Protein AF-A0A1F5CSB1-F1 (afdb_monomer)

pLDDT: mean 88.26, std 12.28, range [34.81, 98.62]

Sequence (227 aa):
MGEGNMCFEVALKIVNAQNLREFHLNFSYNPSIVELVEGELDKKILSSSGGGTGDEFDYLLTNPYSGTGVLGRYVFRVVGRGNTTISLFNPHLINASGNPILVTAQDCSVRILKLGDYSYFVHIVESQLNNLQVDYTALDSQYNRMSQEYEDLQLQYDNLTDYYHRLNSSYNQLESTYQGVYDSYNELQGDNATLEKELKDTRNFLLVAVAGIVVMLIVFYQTTFRK

Foldseek 3Di:
DDLFPDKDKDWAKDAFDDQWFKKKWFKDKDVQFKFWDDKDFDPVQPCWDWDDDGRITIIGGPGGDGHIDTGIMIMITTNHFAKMKIWTDPMWIAHPVRHTDDDDIDIDIDGGDDPVVVVVVVVVVVVVVVVVVVVVVVVVVVVVVVVVVVVVVVVVVVVVVVVVVVVVVVVVVVVVVVVVVVVVVVVVVVVVVVVVVVVVVVVVVVVVVVVVVVVVVVVVCCVPPVD

Nearest PDB structures (foldseek):
  2xdh-assembly1_A  TM=7.525E-01  e=1.580E-06  Archaeoglobus fulgidus
  2vo8-assembly1_A  TM=8.315E-01  e=3.405E-05  Clostridium perfringens
  2w1n-assembly1_A  TM=7.852E-01  e=2.897E-05  Clostridium perfringens
  4urr-assembly2_E  TM=4.630E-01  e=1.440E-01  Lederbergvirus Sf6
  2vbk-assembly1_A  TM=4.645E-01  e=1.440E-01  Lederbergvirus Sf6

Mean predicted aligned error: 14.42 Å

Structure (mmCIF, N/CA/C/O backbone):
data_AF-A0A1F5CSB1-F1
#
_entry.id   AF-A0A1F5CSB1-F1
#
loop_
_atom_site.group_PDB
_atom_site.id
_atom_site.type_symbol
_atom_site.label_atom_id
_atom_site.label_alt_id
_atom_site.label_comp_id
_atom_site.label_asym_id
_atom_site.label_entity_id
_atom_site.label_seq_id
_atom_site.pdbx_PDB_ins_code
_atom_site.Cartn_x
_atom_site.Cartn_y
_atom_site.Cartn_z
_atom_site.occupancy
_atom_site.B_iso_or_equiv
_atom_site.auth_seq_id
_atom_site.auth_comp_id
_atom_site.auth_asym_id
_atom_site.auth_atom_id
_atom_site.pdbx_PDB_model_num
ATOM 1 N N . MET A 1 1 ? 35.353 -7.594 -28.260 1.00 34.81 1 MET A N 1
ATOM 2 C CA . MET A 1 1 ? 34.525 -8.249 -29.295 1.00 34.81 1 MET A CA 1
ATOM 3 C C . MET A 1 1 ? 33.994 -7.148 -30.191 1.00 34.81 1 MET A C 1
ATOM 5 O O . MET A 1 1 ? 33.472 -6.178 -29.662 1.00 34.81 1 MET A O 1
ATOM 9 N N . GLY A 1 2 ? 34.331 -7.203 -31.480 1.00 40.34 2 GLY A N 1
ATOM 10 C CA . GLY A 1 2 ? 34.342 -6.046 -32.376 1.00 40.34 2 GLY A CA 1
ATOM 11 C C . GLY A 1 2 ? 32.958 -5.481 -32.684 1.00 40.34 2 GLY A C 1
ATOM 12 O O . GLY A 1 2 ? 32.017 -6.227 -32.923 1.00 40.34 2 GLY A O 1
ATOM 13 N N . GLU A 1 3 ? 32.872 -4.154 -32.734 1.00 48.78 3 GLU A N 1
ATOM 14 C CA . GLU A 1 3 ? 31.685 -3.391 -33.150 1.00 48.78 3 GLU A CA 1
ATOM 15 C C . GLU A 1 3 ? 31.319 -3.600 -34.638 1.00 48.78 3 GLU A C 1
ATOM 17 O O . GLU A 1 3 ? 30.291 -3.113 -35.088 1.00 48.78 3 GLU A O 1
ATOM 22 N N . GLY A 1 4 ? 32.112 -4.368 -35.395 1.00 51.06 4 GLY A N 1
ATOM 23 C CA . GLY A 1 4 ? 32.032 -4.486 -36.856 1.00 51.06 4 GLY A CA 1
ATOM 24 C C . GLY A 1 4 ? 30.904 -5.344 -37.444 1.00 51.06 4 GLY A C 1
ATOM 25 O O . GLY A 1 4 ? 30.937 -5.590 -38.643 1.00 51.06 4 GLY A O 1
ATOM 26 N N . ASN A 1 5 ? 29.927 -5.801 -36.651 1.00 65.88 5 ASN A N 1
ATOM 27 C CA . ASN A 1 5 ? 28.800 -6.615 -37.145 1.00 65.88 5 ASN A CA 1
ATOM 28 C C . ASN A 1 5 ? 27.417 -5.975 -36.951 1.00 65.88 5 ASN A C 1
ATOM 30 O O . ASN A 1 5 ? 26.420 -6.578 -37.348 1.00 65.88 5 ASN A O 1
ATOM 34 N N . MET A 1 6 ? 27.316 -4.793 -36.334 1.00 82.69 6 MET A N 1
ATOM 35 C CA . MET A 1 6 ? 26.017 -4.129 -36.219 1.00 82.69 6 MET A CA 1
ATOM 36 C C . MET A 1 6 ? 25.683 -3.421 -37.528 1.00 82.69 6 MET A C 1
ATOM 38 O O . MET A 1 6 ? 26.401 -2.520 -37.956 1.00 82.69 6 MET A O 1
ATOM 42 N N . CYS A 1 7 ? 24.575 -3.826 -38.137 1.00 88.25 7 CYS A N 1
ATOM 43 C CA . CYS A 1 7 ? 23.993 -3.167 -39.295 1.00 88.25 7 CYS A CA 1
ATOM 44 C C . CYS A 1 7 ? 22.607 -2.633 -38.935 1.00 88.25 7 CYS A C 1
ATOM 46 O O . CYS A 1 7 ? 21.903 -3.221 -38.111 1.00 88.25 7 CYS A O 1
ATOM 48 N N . PHE A 1 8 ? 22.203 -1.542 -39.572 1.00 89.12 8 PHE A N 1
ATOM 49 C CA . PHE A 1 8 ? 20.839 -1.032 -39.513 1.00 89.12 8 PHE A CA 1
ATOM 50 C C . PHE A 1 8 ? 20.353 -0.686 -40.920 1.00 89.12 8 PHE A C 1
ATOM 52 O O . PHE A 1 8 ? 21.145 -0.398 -41.815 1.00 89.12 8 PHE A O 1
ATOM 59 N N . GLU A 1 9 ? 19.040 -0.735 -41.117 1.00 91.31 9 GLU A N 1
ATOM 60 C CA . GLU A 1 9 ? 18.407 -0.480 -42.408 1.00 91.31 9 GLU A CA 1
ATOM 61 C C . GLU A 1 9 ? 17.798 0.925 -42.445 1.00 91.31 9 GLU A C 1
ATOM 63 O O . GLU A 1 9 ? 17.126 1.353 -41.503 1.00 91.31 9 GLU A O 1
ATOM 68 N N . VAL A 1 10 ? 17.993 1.622 -43.563 1.00 90.69 10 VAL A N 1
ATOM 69 C CA . VAL A 1 10 ? 17.348 2.894 -43.887 1.00 90.69 10 VAL A CA 1
ATOM 70 C C . VAL A 1 10 ? 16.487 2.702 -45.132 1.00 90.69 10 VAL A C 1
ATOM 72 O O . VAL A 1 10 ? 16.965 2.279 -46.182 1.00 90.69 10 VAL A O 1
ATOM 75 N N . ALA A 1 11 ? 15.199 3.025 -45.026 1.00 90.62 11 ALA A N 1
ATOM 76 C CA . ALA A 1 11 ? 14.272 2.968 -46.151 1.00 90.62 11 ALA A CA 1
ATOM 77 C C . ALA A 1 11 ? 14.164 4.339 -46.830 1.00 90.62 11 ALA A C 1
ATOM 79 O O . ALA A 1 11 ? 13.726 5.307 -46.202 1.00 90.62 11 ALA A O 1
ATOM 80 N N . LEU A 1 12 ? 14.486 4.409 -48.123 1.00 89.75 12 LEU A N 1
ATOM 81 C CA . LEU A 1 12 ? 14.265 5.603 -48.931 1.00 89.75 12 LEU A CA 1
ATOM 82 C C . LEU A 1 12 ? 12.818 5.622 -49.418 1.00 89.75 12 LEU A C 1
ATOM 84 O O . LEU A 1 12 ? 12.351 4.673 -50.046 1.00 89.75 12 LEU A O 1
ATOM 88 N N . LYS A 1 13 ? 12.096 6.706 -49.136 1.00 90.19 13 LYS A N 1
ATOM 89 C CA . LYS A 1 13 ? 10.698 6.874 -49.542 1.00 90.19 13 LYS A CA 1
ATOM 90 C C . LYS A 1 13 ? 10.574 7.980 -50.573 1.00 90.19 13 LYS A C 1
ATOM 92 O O . LYS A 1 13 ? 11.155 9.046 -50.405 1.00 90.19 13 LYS A O 1
ATOM 97 N N . ILE A 1 14 ? 9.763 7.734 -51.593 1.00 88.56 14 ILE A N 1
ATOM 98 C CA . ILE A 1 14 ? 9.352 8.736 -52.570 1.00 88.56 14 ILE A CA 1
ATOM 99 C C . ILE A 1 14 ? 7.903 9.135 -52.308 1.00 88.56 14 ILE A C 1
ATOM 101 O O . ILE A 1 14 ? 7.067 8.291 -51.983 1.00 88.56 14 ILE A O 1
ATOM 105 N N . VAL A 1 15 ? 7.604 10.426 -52.436 1.00 88.56 15 VAL A N 1
ATOM 106 C CA . VAL A 1 15 ? 6.272 10.988 -52.199 1.00 88.56 15 VAL A CA 1
ATOM 107 C C .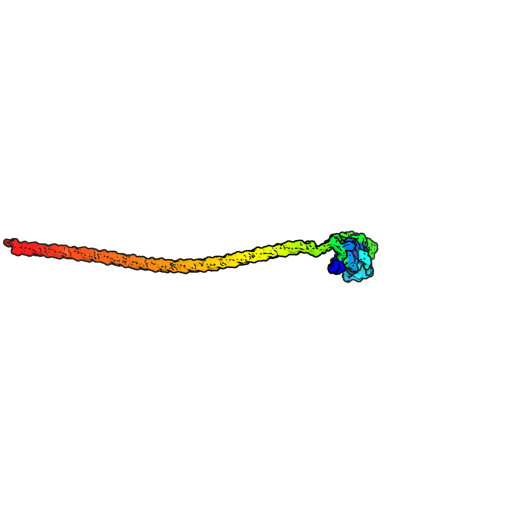 VAL A 1 15 ? 5.853 11.788 -53.425 1.00 88.56 15 VAL A C 1
ATOM 109 O O . VAL A 1 15 ? 6.620 12.621 -53.899 1.00 88.56 15 VAL A O 1
ATOM 112 N N . ASN A 1 16 ? 4.632 11.552 -53.913 1.00 89.12 16 ASN A N 1
ATOM 113 C CA . ASN A 1 16 ? 4.048 12.266 -55.055 1.00 89.12 16 ASN A CA 1
ATOM 114 C C . ASN A 1 16 ? 4.907 12.209 -56.339 1.00 89.12 16 ASN A C 1
ATOM 116 O O . ASN A 1 16 ? 5.049 13.200 -57.056 1.00 89.12 16 ASN A O 1
ATOM 120 N N . ALA A 1 17 ? 5.481 11.043 -56.641 1.00 87.81 17 ALA A N 1
ATOM 121 C CA . ALA A 1 17 ? 6.172 10.817 -57.904 1.00 87.81 17 ALA A CA 1
ATOM 122 C C . ALA A 1 17 ? 5.191 10.925 -59.079 1.00 87.81 17 ALA A C 1
ATOM 124 O O . ALA A 1 17 ? 4.072 10.412 -59.000 1.00 87.81 17 ALA A O 1
ATOM 125 N N . GLN A 1 18 ? 5.623 11.547 -60.175 1.00 88.88 18 GLN A N 1
ATOM 126 C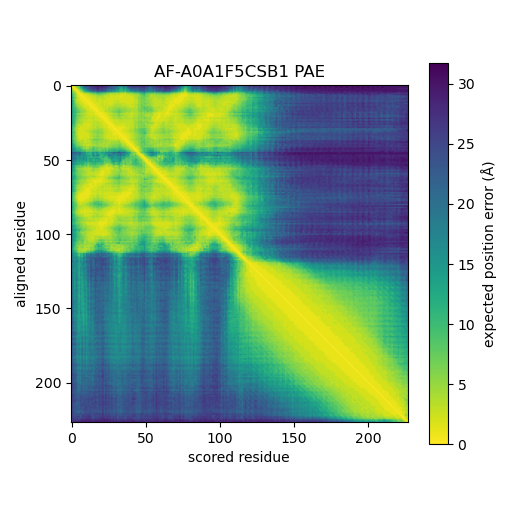 CA . GLN A 1 18 ? 4.830 11.690 -61.395 1.00 88.88 18 GLN A CA 1
ATOM 127 C C . GLN A 1 18 ? 5.606 11.116 -62.579 1.00 88.88 18 GLN A C 1
ATOM 129 O O . GLN A 1 18 ? 6.578 11.711 -63.043 1.00 88.88 18 GLN A O 1
ATOM 134 N N . ASN A 1 19 ? 5.152 9.964 -63.075 1.00 90.50 19 ASN A N 1
ATOM 135 C CA . ASN A 1 19 ? 5.679 9.295 -64.262 1.00 90.50 19 ASN A CA 1
ATOM 136 C C . ASN A 1 19 ? 7.200 9.043 -64.200 1.00 90.50 19 ASN A C 1
ATOM 138 O O . ASN A 1 19 ? 7.884 9.147 -65.220 1.00 90.50 19 ASN A O 1
ATOM 142 N N . LEU A 1 20 ? 7.730 8.752 -63.006 1.00 89.94 20 LEU A N 1
ATOM 143 C CA . LEU A 1 20 ? 9.148 8.487 -62.756 1.00 89.94 20 LEU A CA 1
ATOM 144 C C . LEU A 1 20 ? 9.599 7.285 -63.582 1.00 89.94 20 LEU A C 1
ATOM 146 O O . LEU A 1 20 ? 8.995 6.221 -63.495 1.00 89.94 20 LEU A O 1
ATOM 150 N N . ARG A 1 21 ? 10.665 7.442 -64.361 1.00 89.50 21 ARG A N 1
ATOM 151 C CA . ARG A 1 21 ? 11.198 6.396 -65.237 1.00 89.50 21 ARG A CA 1
ATOM 152 C C . ARG A 1 21 ? 12.613 5.998 -64.865 1.00 89.50 21 ARG A C 1
ATOM 154 O O . ARG A 1 21 ? 12.928 4.817 -64.929 1.00 89.50 21 ARG A O 1
ATOM 161 N N . GLU A 1 22 ? 13.430 6.962 -64.486 1.00 89.50 22 GLU A N 1
ATOM 162 C CA . GLU A 1 22 ? 14.840 6.759 -64.191 1.00 89.50 22 GLU A CA 1
ATOM 163 C C . GLU A 1 22 ? 15.231 7.602 -62.984 1.00 89.50 22 GLU A C 1
ATOM 165 O O . GLU A 1 22 ? 14.693 8.695 -62.776 1.00 89.50 22 GLU A O 1
ATOM 170 N N . PHE A 1 23 ? 16.118 7.065 -62.155 1.00 88.31 23 PHE A N 1
ATOM 171 C CA . PHE A 1 23 ? 16.681 7.801 -61.038 1.00 88.31 23 PHE A CA 1
ATOM 172 C C . PHE A 1 23 ? 18.128 7.411 -60.773 1.00 88.31 23 PHE A C 1
ATOM 174 O O . PHE A 1 23 ? 18.490 6.237 -60.831 1.00 88.31 23 PHE A O 1
ATOM 181 N N . HIS A 1 24 ? 18.894 8.436 -60.422 1.00 88.00 24 HIS A N 1
ATOM 182 C CA . HIS A 1 24 ? 20.280 8.385 -59.997 1.00 88.00 24 HIS A CA 1
ATOM 183 C C . HIS A 1 24 ? 20.334 8.926 -58.575 1.00 88.00 24 HIS A C 1
ATOM 185 O O . HIS A 1 24 ? 19.902 10.057 -58.304 1.00 88.00 24 HIS A O 1
ATOM 191 N N . LEU A 1 25 ? 20.806 8.099 -57.653 1.00 87.62 25 LEU A N 1
ATOM 192 C CA . LEU A 1 25 ? 20.872 8.422 -56.236 1.00 87.62 25 LEU A CA 1
ATOM 193 C C . LEU A 1 25 ? 22.299 8.252 -55.758 1.00 87.62 25 LEU A C 1
ATOM 195 O O . LEU A 1 25 ? 22.908 7.214 -55.992 1.00 87.62 25 LEU A O 1
ATOM 199 N N . ASN A 1 26 ? 22.786 9.252 -55.034 1.00 87.31 26 ASN A N 1
ATOM 200 C CA . ASN A 1 26 ? 24.057 9.177 -54.343 1.00 87.31 26 ASN A CA 1
ATOM 201 C C . ASN A 1 26 ? 23.840 9.495 -52.859 1.00 87.31 26 ASN A C 1
ATOM 203 O O . ASN A 1 26 ? 23.174 10.483 -52.533 1.00 87.31 26 ASN A O 1
ATOM 207 N N . PHE A 1 27 ? 24.342 8.649 -51.961 1.00 89.25 27 PHE A N 1
ATOM 208 C CA . PHE A 1 27 ? 24.235 8.858 -50.518 1.00 89.25 27 PHE A CA 1
ATOM 209 C C . PHE A 1 27 ? 25.451 9.597 -49.963 1.00 89.25 27 PHE A C 1
ATOM 211 O O . PHE A 1 27 ? 26.588 9.194 -50.160 1.00 89.25 27 PHE A O 1
ATOM 218 N N . SER A 1 28 ? 25.205 10.628 -49.158 1.00 89.31 28 SER A N 1
ATOM 219 C CA . SER A 1 28 ? 26.240 11.292 -48.368 1.00 89.31 28 SER A CA 1
ATOM 220 C C . SER A 1 28 ? 26.086 10.934 -46.895 1.00 89.31 28 SER A C 1
ATOM 222 O O . SER A 1 28 ? 24.995 11.018 -46.327 1.00 89.31 28 SER A O 1
ATOM 224 N N . TYR A 1 29 ? 27.185 10.499 -46.282 1.00 91.50 29 TYR A N 1
ATOM 225 C CA . TYR A 1 29 ? 27.281 10.138 -44.869 1.00 91.50 29 TYR A CA 1
ATOM 226 C C . TYR A 1 29 ? 28.738 10.229 -44.394 1.00 91.50 29 TYR A C 1
ATOM 228 O O . TYR A 1 29 ? 29.656 10.434 -45.186 1.00 91.50 29 TYR A O 1
ATOM 236 N N . ASN A 1 30 ? 28.976 10.090 -43.085 1.00 91.50 30 ASN A N 1
ATOM 237 C CA . ASN A 1 30 ? 30.337 10.052 -42.544 1.00 91.50 30 ASN A CA 1
ATOM 238 C C . ASN A 1 30 ? 30.881 8.604 -42.553 1.00 91.50 30 ASN A C 1
ATOM 240 O O . ASN A 1 30 ? 30.464 7.816 -41.694 1.00 91.50 30 ASN A O 1
ATOM 244 N N . PRO A 1 31 ? 31.850 8.259 -43.431 1.00 89.81 31 PRO A N 1
ATOM 245 C CA . PRO A 1 31 ? 32.391 6.901 -43.559 1.00 89.81 31 PRO A CA 1
ATOM 246 C C . PRO A 1 31 ? 33.204 6.448 -42.341 1.00 89.81 31 PRO A C 1
ATOM 248 O O . PRO A 1 31 ? 33.536 5.277 -42.215 1.00 89.81 31 PRO A O 1
ATOM 251 N N . SER A 1 32 ? 33.533 7.361 -41.421 1.00 89.88 32 SER A N 1
ATOM 252 C CA . SER A 1 32 ? 34.175 7.010 -40.148 1.00 89.88 32 SER A CA 1
ATOM 253 C C . SER A 1 32 ? 33.173 6.536 -39.092 1.00 89.88 32 SER A C 1
ATOM 255 O O . SER A 1 32 ? 33.585 6.148 -38.003 1.00 89.88 32 SER A O 1
ATOM 257 N N . ILE A 1 33 ? 31.865 6.612 -39.373 1.00 87.94 33 ILE A N 1
ATOM 258 C CA . ILE A 1 33 ? 30.780 6.251 -38.448 1.00 87.94 33 ILE A CA 1
ATOM 259 C C . ILE A 1 33 ? 29.938 5.115 -39.037 1.00 87.94 33 ILE A C 1
ATOM 261 O O . ILE A 1 33 ? 29.691 4.125 -38.344 1.00 87.94 33 ILE A O 1
ATOM 265 N N . VAL A 1 34 ? 29.539 5.221 -40.307 1.00 91.56 34 VAL A N 1
ATOM 266 C CA . VAL A 1 34 ? 28.751 4.196 -41.013 1.00 91.56 34 VAL A CA 1
ATOM 267 C C . VAL A 1 34 ? 29.283 3.948 -42.418 1.00 91.56 34 VAL A C 1
ATOM 269 O O . VAL A 1 34 ? 29.848 4.844 -43.030 1.00 91.56 34 VAL A O 1
ATOM 272 N N . GLU A 1 35 ? 29.067 2.746 -42.936 1.00 91.69 35 GLU A N 1
ATOM 273 C CA . GLU A 1 35 ? 29.430 2.324 -44.290 1.00 91.69 35 GLU A CA 1
ATOM 274 C C . GLU A 1 35 ? 28.200 1.696 -44.956 1.00 91.69 35 GLU A C 1
ATOM 276 O O . GLU A 1 35 ? 27.575 0.818 -44.361 1.00 91.69 35 GLU A O 1
ATOM 281 N N . LEU A 1 36 ? 27.826 2.136 -46.162 1.00 89.88 36 LEU A N 1
ATOM 282 C CA . LEU A 1 36 ? 26.768 1.487 -46.937 1.00 89.88 36 LEU A CA 1
ATOM 283 C C . LEU A 1 36 ? 27.285 0.158 -47.496 1.00 89.88 36 LEU A C 1
ATOM 285 O O . LEU A 1 36 ? 28.295 0.127 -48.194 1.00 89.88 36 LEU A O 1
ATOM 289 N N . VAL A 1 37 ? 26.599 -0.939 -47.175 1.00 89.00 37 VAL A N 1
ATOM 290 C CA . VAL A 1 37 ? 27.048 -2.298 -47.522 1.00 89.00 37 VAL A CA 1
ATOM 291 C C . VAL A 1 37 ? 26.162 -2.946 -48.575 1.00 89.00 37 VAL A C 1
ATOM 293 O O . VAL A 1 37 ? 26.647 -3.714 -49.400 1.00 89.00 37 VAL A O 1
ATOM 296 N N . GLU A 1 38 ? 24.865 -2.655 -48.543 1.00 85.81 38 GLU A N 1
ATOM 297 C CA . GLU A 1 38 ? 23.888 -3.268 -49.438 1.00 85.81 38 GLU A CA 1
ATOM 298 C C . GLU A 1 38 ? 22.729 -2.305 -49.700 1.00 85.81 38 GLU A C 1
ATOM 300 O O . GLU A 1 38 ? 22.347 -1.526 -48.826 1.00 85.81 38 GLU A O 1
ATOM 305 N N . GLY A 1 39 ? 22.158 -2.366 -50.902 1.00 84.50 39 GLY A N 1
ATOM 306 C CA . GLY A 1 39 ? 20.953 -1.636 -51.275 1.00 84.50 39 GLY A CA 1
ATOM 307 C C . GLY A 1 39 ? 20.082 -2.482 -52.195 1.00 84.50 39 GLY A C 1
ATOM 308 O O . GLY A 1 39 ? 20.567 -3.004 -53.197 1.00 84.50 39 GLY A O 1
ATOM 309 N N . GLU A 1 40 ? 18.798 -2.605 -51.866 1.00 82.81 40 GLU A N 1
ATOM 310 C CA . GLU A 1 40 ? 17.808 -3.321 -52.676 1.00 82.81 40 GLU A CA 1
ATOM 311 C C . GLU A 1 40 ? 16.626 -2.394 -52.995 1.00 82.81 40 GLU A C 1
ATOM 313 O O . GLU A 1 40 ? 16.106 -1.695 -52.119 1.00 82.81 40 GLU A O 1
ATOM 318 N N . LEU A 1 41 ? 16.170 -2.399 -54.251 1.00 81.06 41 LEU A N 1
ATOM 319 C CA . LEU A 1 41 ? 14.921 -1.737 -54.627 1.00 81.06 41 LEU A CA 1
ATOM 320 C C . LEU A 1 41 ? 13.704 -2.490 -54.093 1.00 81.06 41 LEU A C 1
ATOM 322 O O . LEU A 1 41 ? 13.674 -3.719 -54.043 1.00 81.06 41 LEU A O 1
ATOM 326 N N . ASP A 1 42 ? 12.653 -1.749 -53.743 1.00 81.88 42 ASP A N 1
ATOM 327 C CA . ASP A 1 42 ? 11.427 -2.365 -53.247 1.00 81.88 42 ASP A CA 1
ATOM 328 C C . ASP A 1 42 ? 10.762 -3.232 -54.326 1.00 81.88 42 ASP A C 1
ATOM 330 O O . ASP A 1 42 ? 10.618 -2.833 -55.487 1.00 81.88 42 ASP A O 1
ATOM 334 N N . LYS A 1 43 ? 10.278 -4.412 -53.918 1.00 71.31 43 LYS A N 1
ATOM 335 C CA . LYS A 1 43 ? 9.677 -5.420 -54.806 1.00 71.31 43 LYS A CA 1
ATOM 336 C C . LYS A 1 43 ? 8.503 -4.927 -55.639 1.00 71.31 43 LYS A C 1
ATOM 338 O O . LYS A 1 43 ? 8.225 -5.489 -56.694 1.00 71.31 43 LYS A O 1
ATOM 343 N N . LYS A 1 44 ? 7.836 -3.860 -55.204 1.00 67.06 44 LYS A N 1
ATOM 344 C CA . LYS A 1 44 ? 6.739 -3.230 -55.950 1.00 67.06 44 LYS A CA 1
ATOM 345 C C . LYS A 1 44 ? 7.210 -2.383 -57.134 1.00 67.06 44 LYS A C 1
ATOM 347 O O . LYS A 1 44 ? 6.408 -2.101 -58.018 1.00 67.06 44 LYS A O 1
ATOM 352 N N . ILE A 1 45 ? 8.481 -1.989 -57.149 1.00 65.38 45 ILE A N 1
ATOM 353 C CA . ILE A 1 45 ? 9.114 -1.141 -58.169 1.00 65.38 45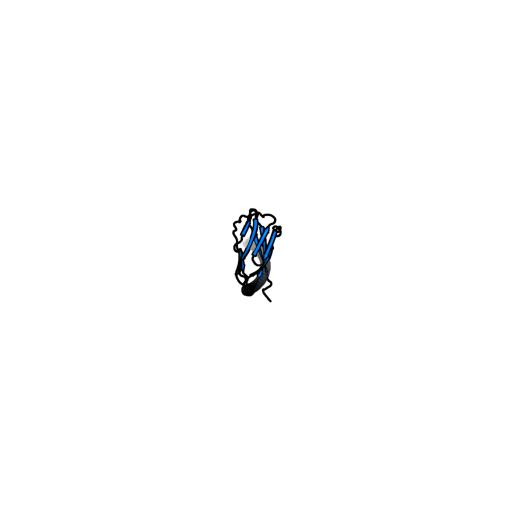 ILE A CA 1
ATOM 354 C C . ILE A 1 45 ? 10.068 -1.974 -59.063 1.00 65.38 45 ILE A C 1
ATOM 356 O O . ILE A 1 45 ? 10.482 -1.518 -60.125 1.00 65.38 45 ILE A O 1
ATOM 360 N N . LEU A 1 46 ? 10.316 -3.245 -58.699 1.00 56.34 46 LEU A N 1
ATOM 361 C CA . LEU A 1 46 ? 11.303 -4.181 -59.272 1.00 56.34 46 LEU A CA 1
ATOM 362 C C . LEU A 1 46 ? 11.157 -4.599 -60.743 1.00 56.34 46 LEU A C 1
ATOM 364 O O . LEU A 1 46 ? 11.992 -5.364 -61.229 1.00 56.34 46 LEU A O 1
ATOM 368 N N . SER A 1 47 ? 10.169 -4.122 -61.500 1.00 59.19 47 SER A N 1
ATOM 369 C CA . SER A 1 47 ? 10.324 -4.188 -62.955 1.00 59.19 47 SER A CA 1
ATOM 370 C C . SER A 1 47 ? 11.303 -3.079 -63.334 1.00 59.19 47 SER A C 1
ATOM 372 O O . SER A 1 47 ? 10.860 -2.008 -63.726 1.00 59.19 47 SER A O 1
ATOM 374 N N . SER A 1 48 ? 12.604 -3.265 -63.115 1.00 57.78 48 SER A N 1
ATOM 375 C CA . SER A 1 48 ? 13.648 -2.277 -63.402 1.00 57.78 48 SER A CA 1
ATOM 376 C C . SER A 1 48 ? 14.939 -2.964 -63.835 1.00 57.78 48 SER A C 1
ATOM 378 O O . SER A 1 48 ? 15.305 -3.994 -63.274 1.00 57.78 48 SER A O 1
ATOM 380 N N . SER A 1 49 ? 15.647 -2.385 -64.802 1.00 54.56 49 SER A N 1
ATOM 381 C CA . SER A 1 49 ? 17.024 -2.746 -65.149 1.00 54.56 49 SER A CA 1
ATOM 382 C C . SER A 1 49 ? 17.968 -1.705 -64.553 1.00 54.56 49 SER A C 1
ATOM 384 O O . SER A 1 49 ? 17.786 -0.514 -64.795 1.00 54.56 49 SER A O 1
ATOM 386 N N . GLY A 1 50 ? 18.957 -2.133 -63.778 1.00 56.03 50 GLY A N 1
ATOM 387 C CA . GLY A 1 50 ? 19.893 -1.232 -63.110 1.00 56.03 50 GLY A CA 1
ATOM 388 C C . GLY A 1 50 ? 20.658 -1.938 -62.001 1.00 56.03 50 GLY A C 1
ATOM 389 O O . GLY A 1 50 ? 20.461 -3.133 -61.763 1.00 56.03 50 GLY A O 1
ATOM 390 N N . GLY A 1 51 ? 21.528 -1.197 -61.334 1.00 62.03 51 GLY A N 1
ATOM 391 C CA . GLY A 1 51 ? 22.376 -1.688 -60.258 1.00 62.03 51 GLY A CA 1
ATOM 392 C C . GLY A 1 51 ? 23.028 -0.520 -59.531 1.00 62.03 51 GLY A C 1
ATOM 393 O O . GLY A 1 51 ? 23.020 0.606 -60.018 1.00 62.03 51 GLY A O 1
ATOM 394 N N . GLY A 1 52 ? 23.573 -0.789 -58.354 1.00 62.12 52 GLY A N 1
ATOM 395 C CA . GLY A 1 52 ? 24.349 0.189 -57.604 1.00 62.12 52 GLY A CA 1
ATOM 396 C C . GLY A 1 52 ? 25.708 -0.373 -57.237 1.00 62.12 52 GLY A C 1
ATOM 397 O O . GLY A 1 52 ? 25.862 -1.585 -57.054 1.00 62.12 52 GLY A O 1
ATOM 398 N N . THR A 1 53 ? 26.687 0.513 -57.121 1.00 60.66 53 THR A N 1
ATOM 399 C CA . THR A 1 53 ? 28.023 0.199 -56.614 1.00 60.66 53 THR A CA 1
ATOM 400 C C . THR A 1 53 ? 28.420 1.259 -55.605 1.00 60.66 53 THR A C 1
ATOM 402 O O . THR A 1 53 ? 28.526 2.430 -55.950 1.00 60.66 53 THR A O 1
ATOM 405 N N . GLY A 1 54 ? 28.669 0.840 -54.362 1.00 72.56 54 GLY A N 1
ATOM 406 C CA . GLY A 1 54 ? 28.999 1.764 -53.280 1.00 72.56 54 GLY A CA 1
ATOM 407 C C . GLY A 1 54 ? 27.796 2.611 -52.868 1.00 72.56 54 GLY A C 1
ATOM 408 O O . GLY A 1 54 ? 26.761 2.070 -52.483 1.00 72.56 54 GLY A O 1
ATOM 409 N N . ASP A 1 55 ? 27.961 3.928 -52.923 1.00 78.50 55 ASP A N 1
ATOM 410 C CA . ASP A 1 55 ? 26.978 4.962 -52.589 1.00 78.50 55 ASP A CA 1
ATOM 411 C C . ASP A 1 55 ? 26.138 5.438 -53.783 1.00 78.50 55 ASP A C 1
ATOM 413 O O . ASP A 1 55 ? 25.150 6.143 -53.567 1.00 78.50 55 ASP A O 1
ATOM 417 N N . GLU A 1 56 ? 26.473 5.014 -55.005 1.00 81.12 56 GLU A N 1
ATOM 418 C CA . GLU A 1 56 ? 25.812 5.407 -56.253 1.00 81.12 56 GLU A CA 1
ATOM 419 C C . GLU A 1 56 ? 24.880 4.309 -56.788 1.00 81.12 56 GLU A C 1
ATOM 421 O O . GLU A 1 56 ? 25.245 3.131 -56.894 1.00 81.12 56 GLU A O 1
ATOM 426 N N . PHE A 1 57 ? 23.652 4.707 -57.124 1.00 82.94 57 PHE A N 1
ATOM 427 C CA . PHE A 1 57 ? 22.574 3.821 -57.548 1.00 82.94 57 PHE A CA 1
ATOM 428 C C . PHE A 1 57 ? 21.842 4.382 -58.759 1.00 82.94 57 PHE A C 1
ATOM 430 O O . PHE A 1 57 ? 21.132 5.386 -58.647 1.00 82.94 57 PHE A O 1
ATOM 437 N N . ASP A 1 58 ? 21.928 3.650 -59.868 1.00 83.69 58 ASP A N 1
ATOM 438 C CA . ASP A 1 58 ? 21.304 4.007 -61.134 1.00 83.69 58 ASP A CA 1
ATOM 439 C C . ASP A 1 58 ? 20.272 2.958 -61.529 1.00 83.69 58 ASP A C 1
ATOM 441 O O . ASP A 1 58 ? 20.575 1.771 -61.716 1.00 83.69 58 ASP A O 1
ATOM 445 N N . TYR A 1 59 ? 19.027 3.401 -61.682 1.00 85.19 59 TYR A N 1
ATOM 446 C CA . TYR A 1 59 ? 17.929 2.501 -61.994 1.00 85.19 59 TYR A CA 1
ATOM 447 C C . TYR A 1 59 ? 17.016 3.048 -63.078 1.00 85.19 59 TYR A C 1
ATOM 449 O O . TYR A 1 59 ? 16.490 4.157 -62.986 1.00 85.19 59 TYR A O 1
ATOM 457 N N . LEU A 1 60 ? 16.747 2.192 -64.065 1.00 84.62 60 LEU A N 1
ATOM 458 C CA . LEU A 1 60 ? 15.749 2.406 -65.100 1.00 84.62 60 LEU A CA 1
ATOM 459 C C . LEU A 1 60 ? 14.551 1.488 -64.850 1.00 84.62 60 LEU A C 1
ATOM 461 O O . LEU A 1 60 ? 14.644 0.264 -64.954 1.00 84.62 60 LEU A O 1
ATOM 465 N N . LEU A 1 61 ? 13.395 2.077 -64.564 1.00 85.19 61 LEU A N 1
ATOM 466 C CA . LEU A 1 61 ? 12.153 1.342 -64.368 1.00 85.19 61 LEU A CA 1
ATOM 467 C C . LEU A 1 61 ? 11.607 0.849 -65.713 1.00 85.19 61 LEU A C 1
ATOM 469 O O . LEU A 1 61 ? 11.426 1.616 -66.652 1.00 85.19 61 LEU A O 1
ATOM 473 N N . THR A 1 62 ? 11.270 -0.432 -65.813 1.00 82.62 62 THR A N 1
ATOM 474 C CA . THR A 1 62 ? 10.566 -1.053 -66.944 1.00 82.62 62 THR A CA 1
ATOM 475 C C . THR A 1 62 ? 9.205 -0.402 -67.185 1.00 82.62 62 THR A C 1
ATOM 477 O O . THR A 1 62 ? 8.833 -0.204 -68.341 1.00 82.62 62 THR A O 1
ATOM 480 N N . ASN A 1 63 ? 8.500 0.005 -66.124 1.00 84.50 63 ASN A N 1
ATOM 481 C CA . ASN A 1 63 ? 7.246 0.757 -66.191 1.00 84.50 63 ASN A CA 1
ATOM 482 C C . ASN A 1 63 ? 7.371 2.058 -65.390 1.00 84.50 63 ASN A C 1
ATOM 484 O O . ASN A 1 63 ? 7.892 2.011 -64.276 1.00 84.50 63 ASN A O 1
ATOM 488 N N . PRO A 1 64 ? 6.904 3.207 -65.912 1.00 87.62 64 PRO A N 1
ATOM 489 C CA . PRO A 1 64 ? 6.946 4.444 -65.147 1.00 87.62 64 PRO A CA 1
ATOM 490 C C . PRO A 1 64 ? 6.117 4.357 -63.859 1.00 87.62 64 PRO A C 1
ATOM 492 O O . PRO A 1 64 ? 5.026 3.786 -63.852 1.00 87.62 64 PRO A O 1
ATOM 495 N N . TYR A 1 65 ? 6.621 4.952 -62.781 1.00 88.19 65 TYR A N 1
ATOM 496 C CA . TYR A 1 65 ? 6.002 4.949 -61.461 1.00 88.19 65 TYR A CA 1
ATOM 497 C C . TYR A 1 65 ? 5.374 6.309 -61.129 1.00 88.19 65 TYR A C 1
ATOM 499 O O . TYR A 1 65 ? 6.020 7.354 -61.232 1.00 88.19 65 TYR A O 1
ATOM 507 N N . SER A 1 66 ? 4.125 6.287 -60.664 1.00 89.50 66 SER A N 1
ATOM 508 C CA . SER A 1 66 ? 3.439 7.457 -60.111 1.00 89.50 66 SER A CA 1
ATOM 509 C C . SER A 1 66 ? 2.837 7.108 -58.755 1.00 89.50 66 SER A C 1
ATOM 511 O O . SER A 1 66 ? 2.148 6.096 -58.630 1.00 89.50 66 SER A O 1
ATOM 513 N N . GLY A 1 67 ? 3.066 7.949 -57.747 1.00 87.31 67 GLY A N 1
ATOM 514 C CA . GLY A 1 67 ? 2.535 7.752 -56.399 1.00 87.31 67 GLY A CA 1
ATOM 515 C C . GLY A 1 67 ? 3.563 7.931 -55.284 1.00 87.31 67 GLY A C 1
ATOM 516 O O . GLY A 1 67 ? 4.588 8.591 -55.445 1.00 87.31 67 GLY A O 1
ATOM 517 N N . THR A 1 68 ? 3.246 7.359 -54.126 1.00 89.12 68 THR A N 1
ATOM 518 C CA . THR A 1 68 ? 4.042 7.438 -52.897 1.00 89.12 68 THR A CA 1
ATOM 519 C C . THR A 1 68 ? 4.367 6.028 -52.415 1.00 89.12 68 THR A C 1
ATOM 521 O O . THR A 1 68 ? 3.476 5.177 -52.353 1.00 89.12 68 THR A O 1
ATOM 524 N N . GLY A 1 69 ? 5.620 5.773 -52.040 1.00 86.94 69 GLY A N 1
ATOM 525 C CA . GLY A 1 69 ? 6.069 4.438 -51.656 1.00 86.94 69 GLY A CA 1
ATOM 526 C C . GLY A 1 69 ? 7.510 4.386 -51.161 1.00 86.94 69 GLY A C 1
ATOM 527 O O . GLY A 1 69 ? 8.212 5.394 -51.130 1.00 86.94 69 GLY A O 1
ATOM 528 N N . VAL A 1 70 ? 7.944 3.195 -50.748 1.00 88.19 70 VAL A N 1
ATOM 529 C CA . VAL A 1 70 ? 9.360 2.908 -50.482 1.00 88.19 70 VAL A CA 1
ATOM 530 C C . VAL A 1 70 ? 10.023 2.627 -51.825 1.00 88.19 70 VAL A C 1
ATOM 532 O O . VAL A 1 70 ? 9.543 1.778 -52.568 1.00 88.19 70 VAL A O 1
ATOM 535 N N . LEU A 1 71 ? 11.084 3.368 -52.136 1.00 86.31 71 LEU A N 1
ATOM 536 C CA . LEU A 1 71 ? 11.873 3.201 -53.350 1.00 86.31 71 LEU A CA 1
ATOM 537 C C . LEU A 1 71 ? 12.853 2.030 -53.199 1.00 86.31 71 LEU A C 1
ATOM 539 O O . LEU A 1 71 ? 12.941 1.172 -54.072 1.00 86.31 71 LEU A O 1
ATOM 543 N N . GLY A 1 72 ? 13.532 1.970 -52.053 1.00 87.19 72 GLY A N 1
ATOM 544 C CA . GLY A 1 72 ? 14.503 0.932 -51.726 1.00 87.19 72 GLY A CA 1
ATOM 545 C C . GLY A 1 72 ? 14.890 0.940 -50.250 1.00 87.19 72 GLY A C 1
ATOM 546 O O . GLY A 1 72 ? 14.556 1.869 -49.503 1.00 87.19 72 GLY A O 1
ATOM 547 N N . ARG A 1 73 ? 15.571 -0.123 -49.830 1.00 89.25 73 ARG A N 1
ATOM 548 C CA . ARG A 1 73 ? 16.103 -0.329 -48.480 1.00 89.25 73 ARG A CA 1
ATOM 549 C C . ARG A 1 73 ? 17.612 -0.483 -48.566 1.00 89.25 73 ARG A C 1
ATOM 551 O O . ARG A 1 73 ? 18.110 -1.232 -49.399 1.00 89.25 73 ARG A O 1
ATOM 558 N N . TYR A 1 74 ? 18.310 0.240 -47.704 1.00 89.62 74 TYR A N 1
ATOM 559 C CA . TYR A 1 74 ? 19.759 0.377 -47.731 1.00 89.62 74 TYR A CA 1
ATOM 560 C C . TYR A 1 74 ? 20.323 0.020 -46.360 1.00 89.62 74 TYR A C 1
ATOM 562 O O . TYR A 1 74 ? 19.877 0.549 -45.340 1.00 89.62 74 TYR A O 1
ATOM 570 N N . VAL A 1 75 ? 21.277 -0.904 -46.328 1.00 90.69 75 VAL A N 1
ATOM 571 C CA . VAL A 1 75 ? 21.858 -1.453 -45.104 1.00 90.69 75 VAL A CA 1
ATOM 572 C C . VAL A 1 75 ? 23.197 -0.787 -44.835 1.00 90.69 75 VAL A C 1
ATOM 574 O O . VAL A 1 75 ? 24.158 -0.950 -45.587 1.00 90.69 75 VAL A O 1
ATOM 577 N N . PHE A 1 76 ? 23.272 -0.082 -43.712 1.00 91.38 76 PHE A N 1
ATOM 578 C CA . PHE A 1 76 ? 24.482 0.572 -43.241 1.00 91.38 76 PHE A CA 1
ATOM 579 C C . PHE A 1 76 ? 25.110 -0.246 -42.120 1.00 91.38 76 PHE A C 1
ATOM 581 O O . PHE A 1 76 ? 24.461 -0.559 -41.118 1.00 91.38 76 PHE A O 1
ATOM 588 N N . ARG A 1 77 ? 26.392 -0.570 -42.265 1.00 91.12 77 ARG A N 1
ATOM 589 C CA . ARG A 1 77 ? 27.211 -1.151 -41.205 1.00 91.12 77 ARG A CA 1
ATOM 590 C C . ARG A 1 77 ? 27.785 -0.043 -40.343 1.00 91.12 77 ARG A C 1
ATOM 592 O O . ARG A 1 77 ? 28.270 0.969 -40.838 1.00 91.12 77 ARG A O 1
ATOM 599 N N . VAL A 1 78 ? 27.754 -0.255 -39.037 1.00 89.75 78 VAL A N 1
ATOM 600 C CA . VAL A 1 78 ? 28.376 0.633 -38.062 1.00 89.75 78 VAL A CA 1
ATOM 601 C C . VAL A 1 78 ? 29.880 0.364 -38.038 1.00 89.75 78 VAL A C 1
ATOM 603 O O . VAL A 1 78 ? 30.309 -0.741 -37.708 1.00 89.75 78 VAL A O 1
ATOM 606 N N . VAL A 1 79 ? 30.681 1.376 -38.379 1.00 88.44 79 VAL A N 1
ATOM 607 C CA . VAL A 1 79 ? 32.156 1.287 -38.425 1.00 88.44 79 VAL A CA 1
ATOM 608 C C . VAL A 1 79 ? 32.842 2.191 -37.400 1.00 88.44 79 VAL A C 1
ATOM 610 O O . VAL A 1 79 ? 34.001 1.969 -37.054 1.00 88.44 79 VAL A O 1
ATOM 613 N N . GLY A 1 80 ? 32.119 3.162 -36.842 1.00 84.25 80 GLY A N 1
ATOM 614 C CA . GLY A 1 80 ? 32.601 3.997 -35.750 1.00 84.25 80 GLY A CA 1
ATOM 615 C C . GLY A 1 80 ? 31.473 4.684 -34.993 1.00 84.25 80 GLY A C 1
ATOM 616 O O . GLY A 1 80 ? 30.310 4.299 -35.073 1.00 84.25 80 GLY A O 1
ATOM 617 N N . ARG A 1 81 ? 31.826 5.684 -34.184 1.00 81.62 81 ARG A N 1
ATOM 618 C CA . ARG A 1 81 ? 30.931 6.278 -33.179 1.00 81.62 81 ARG A CA 1
ATOM 619 C C . ARG A 1 81 ? 30.749 7.770 -33.415 1.00 81.62 81 ARG A C 1
ATOM 621 O O . ARG A 1 81 ? 31.669 8.440 -33.877 1.00 81.62 81 ARG A O 1
ATOM 628 N N . GLY A 1 82 ? 29.595 8.294 -33.012 1.00 80.19 82 GLY A N 1
ATOM 629 C CA . GLY A 1 82 ? 29.261 9.709 -33.135 1.00 80.19 82 GLY A CA 1
ATOM 630 C C . GLY A 1 82 ? 27.908 9.933 -33.800 1.00 80.19 82 GLY A C 1
ATOM 631 O O . GLY A 1 82 ? 27.066 9.037 -33.861 1.00 80.19 82 GLY A O 1
ATOM 632 N N . ASN A 1 83 ? 27.708 11.154 -34.285 1.00 82.31 83 ASN A N 1
ATOM 633 C CA . ASN A 1 83 ? 26.513 11.538 -35.023 1.00 82.31 83 ASN A CA 1
ATOM 634 C C . ASN A 1 83 ? 26.850 11.586 -36.511 1.00 82.31 83 ASN A C 1
ATOM 636 O O . ASN A 1 83 ? 27.860 12.176 -36.897 1.00 82.31 83 ASN A O 1
ATOM 640 N N . THR A 1 84 ? 25.991 11.011 -37.339 1.00 87.38 84 THR A N 1
ATOM 641 C CA . THR A 1 84 ? 26.073 11.144 -38.790 1.00 87.38 84 THR A CA 1
ATOM 642 C C . THR A 1 84 ? 24.689 11.415 -39.357 1.00 87.38 84 THR A C 1
ATOM 644 O O . THR A 1 84 ? 23.683 10.963 -38.812 1.00 87.38 84 THR A O 1
ATOM 647 N N . THR A 1 85 ? 24.643 12.178 -40.438 1.00 88.62 85 THR A N 1
ATOM 648 C CA . THR A 1 85 ? 23.434 12.377 -41.227 1.00 88.62 85 THR A CA 1
ATOM 649 C C . THR A 1 85 ? 23.602 11.584 -42.509 1.00 88.62 85 THR A C 1
ATOM 651 O O . THR A 1 85 ? 24.658 11.659 -43.130 1.00 88.62 85 THR A O 1
ATOM 654 N N . ILE A 1 86 ? 22.579 10.820 -42.869 1.00 89.94 86 ILE A N 1
ATOM 655 C CA . ILE A 1 86 ? 22.470 10.119 -44.142 1.00 89.94 86 ILE A CA 1
ATOM 656 C C . ILE A 1 86 ? 21.526 10.951 -45.007 1.00 89.94 86 ILE A C 1
ATOM 658 O O . ILE A 1 86 ? 20.344 11.105 -44.678 1.0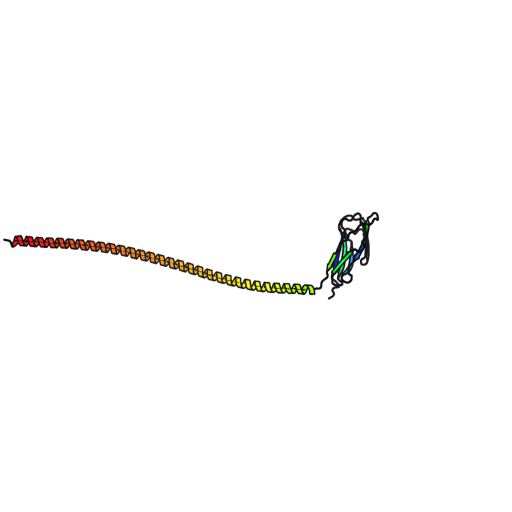0 89.94 86 ILE A O 1
ATOM 662 N N . SER A 1 87 ? 22.064 11.514 -46.083 1.00 89.81 87 SER A N 1
ATOM 663 C CA . SER A 1 87 ? 21.351 12.392 -47.013 1.00 89.81 87 SER A CA 1
ATOM 664 C C . SER A 1 87 ? 21.573 11.967 -48.461 1.00 89.81 87 SER A C 1
ATOM 666 O O . SER A 1 87 ? 22.432 11.134 -48.753 1.00 89.81 87 SER A O 1
ATOM 668 N N . LEU A 1 88 ? 20.784 12.531 -49.378 1.00 87.44 88 LEU A N 1
ATOM 669 C CA . LEU A 1 88 ? 21.005 12.378 -50.815 1.00 87.44 88 LEU A CA 1
ATOM 670 C C . LEU A 1 88 ? 21.856 13.538 -51.337 1.00 87.44 88 LEU A C 1
ATOM 672 O O . LEU A 1 88 ? 21.526 14.704 -51.120 1.00 87.44 88 LEU A O 1
ATOM 676 N N . PHE A 1 89 ? 22.919 13.223 -52.068 1.00 84.75 89 PHE A N 1
ATOM 677 C CA . PHE A 1 89 ? 23.769 14.189 -52.749 1.00 84.75 89 PHE A CA 1
ATOM 678 C C . PHE A 1 89 ? 23.407 14.248 -54.234 1.00 84.75 89 PHE A C 1
ATOM 680 O O . PHE A 1 89 ? 23.501 13.246 -54.932 1.00 84.75 89 PHE A O 1
ATOM 687 N N . ASN A 1 90 ? 22.980 15.423 -54.710 1.00 83.50 90 ASN A N 1
ATOM 688 C CA . ASN A 1 90 ? 22.610 15.678 -56.110 1.00 83.50 90 ASN A CA 1
ATOM 689 C C . ASN A 1 90 ? 21.742 14.572 -56.760 1.00 83.50 90 ASN A C 1
ATOM 69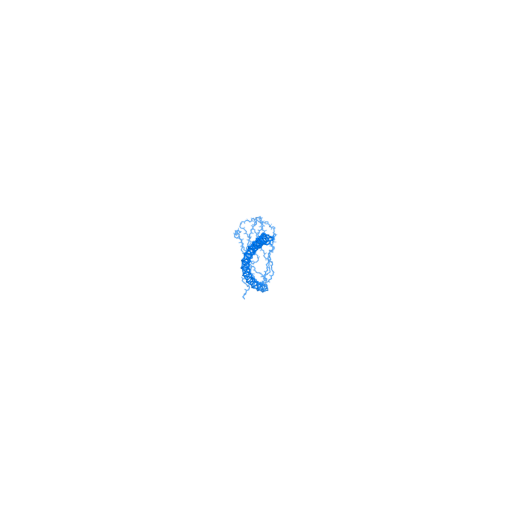1 O O . ASN A 1 90 ? 22.123 14.029 -57.795 1.00 83.50 90 ASN A O 1
ATOM 695 N N . PRO A 1 91 ? 20.577 14.215 -56.184 1.00 88.25 91 PRO A N 1
ATOM 696 C CA . PRO A 1 91 ? 19.722 13.199 -56.786 1.00 88.25 91 PRO A CA 1
ATOM 697 C C . PRO A 1 91 ? 19.134 13.696 -58.114 1.00 88.25 91 PRO A C 1
ATOM 699 O O . PRO A 1 91 ? 18.613 14.813 -58.196 1.00 88.25 91 PRO A O 1
ATOM 702 N N . HIS A 1 92 ? 19.148 12.837 -59.132 1.00 88.00 92 HIS A N 1
ATOM 703 C CA . HIS A 1 92 ? 18.563 13.123 -60.441 1.00 88.00 92 HIS A CA 1
ATOM 704 C C . HIS A 1 92 ? 17.442 12.138 -60.739 1.00 88.00 92 HIS A C 1
ATOM 706 O O . HIS A 1 92 ? 17.665 10.937 -60.810 1.00 88.00 92 HIS A O 1
ATOM 712 N N . LEU A 1 93 ? 16.225 12.646 -60.922 1.00 90.31 93 LEU A N 1
ATOM 713 C CA . LEU A 1 93 ? 15.058 11.848 -61.290 1.00 90.31 93 LEU A CA 1
ATOM 714 C C . LEU A 1 93 ? 14.571 12.303 -62.663 1.00 90.31 93 LEU A C 1
ATOM 716 O O . LEU A 1 93 ? 14.503 13.501 -62.928 1.00 90.31 93 LEU A O 1
ATOM 720 N N . ILE A 1 94 ? 14.213 11.359 -63.526 1.00 91.00 94 ILE A N 1
ATOM 721 C CA . ILE A 1 94 ? 13.791 11.604 -64.907 1.00 91.00 94 ILE A CA 1
ATOM 722 C C . ILE A 1 94 ? 12.450 10.904 -65.140 1.00 91.00 94 ILE A C 1
ATOM 724 O O . ILE A 1 94 ? 12.233 9.763 -64.723 1.00 91.00 94 ILE A O 1
ATOM 728 N N . ASN A 1 95 ? 11.516 11.595 -65.793 1.00 91.38 95 ASN A N 1
ATOM 729 C CA . ASN A 1 95 ? 10.215 11.029 -66.142 1.00 91.38 95 ASN A CA 1
ATOM 730 C C . ASN A 1 95 ? 10.251 10.233 -67.458 1.00 91.38 95 ASN A C 1
ATOM 732 O O . ASN A 1 95 ? 11.219 10.280 -68.210 1.00 91.38 95 ASN A O 1
ATOM 736 N N . ALA A 1 96 ? 9.170 9.523 -67.790 1.00 90.31 96 ALA A N 1
ATOM 737 C CA . ALA A 1 96 ? 9.116 8.705 -69.010 1.00 90.31 96 ALA A CA 1
ATOM 738 C C . ALA A 1 96 ? 9.218 9.500 -70.325 1.00 90.31 96 ALA A C 1
ATOM 740 O O . ALA A 1 96 ? 9.414 8.909 -71.382 1.00 90.31 96 ALA A O 1
ATOM 741 N N . SER A 1 97 ? 9.081 10.825 -70.270 1.00 92.19 97 SER A N 1
ATOM 742 C CA . SER A 1 97 ? 9.289 11.727 -71.407 1.00 92.19 97 SER A CA 1
ATOM 743 C C . SER A 1 97 ? 10.730 12.239 -71.517 1.00 92.19 97 SER A C 1
ATOM 745 O O . SER A 1 97 ? 11.010 13.018 -72.421 1.00 92.19 97 SER A O 1
ATOM 747 N N . GLY A 1 98 ? 11.628 11.828 -70.615 1.00 88.50 98 GLY A N 1
ATOM 748 C CA . GLY A 1 98 ? 13.029 12.252 -70.591 1.00 88.50 98 GLY A CA 1
ATOM 749 C C . GLY A 1 98 ? 13.268 13.600 -69.905 1.00 88.50 98 GLY A C 1
ATOM 750 O O . GLY A 1 98 ? 14.368 14.137 -69.992 1.00 88.50 98 GLY A O 1
ATOM 751 N N . ASN A 1 99 ? 12.263 14.165 -69.227 1.00 91.56 99 ASN A N 1
ATOM 752 C CA . ASN A 1 99 ? 12.403 15.444 -68.528 1.00 91.56 99 ASN A CA 1
ATOM 753 C C . ASN A 1 99 ? 12.792 15.236 -67.056 1.00 91.56 99 ASN A C 1
ATOM 755 O O . ASN A 1 99 ? 12.268 14.313 -66.421 1.00 91.56 99 ASN A O 1
ATOM 759 N N . PRO A 1 100 ? 13.635 16.115 -66.483 1.00 89.81 100 PRO A N 1
ATOM 760 C CA . PRO A 1 100 ? 13.995 16.049 -65.075 1.00 89.81 100 PRO A CA 1
ATOM 761 C C . PRO A 1 100 ? 12.784 16.333 -64.175 1.00 89.81 100 PRO A C 1
ATOM 763 O O . PRO A 1 100 ? 11.968 17.216 -64.445 1.00 89.81 100 PRO A O 1
ATOM 766 N N . ILE A 1 101 ? 12.686 15.582 -63.084 1.00 88.25 101 ILE A N 1
ATOM 767 C CA . ILE A 1 101 ? 11.709 15.748 -62.010 1.00 88.25 101 ILE A CA 1
ATOM 768 C C . ILE A 1 101 ? 12.384 16.549 -60.895 1.00 88.25 101 ILE A C 1
ATOM 770 O O . ILE A 1 101 ? 13.475 16.200 -60.447 1.00 88.25 101 ILE A O 1
ATOM 774 N N . LEU A 1 102 ? 11.735 17.619 -60.433 1.00 84.56 102 LEU A N 1
ATOM 775 C CA . LEU A 1 102 ? 12.225 18.395 -59.296 1.00 84.56 102 LEU A CA 1
ATOM 776 C C . LEU A 1 102 ? 12.120 17.564 -58.009 1.00 84.56 102 LEU A C 1
ATOM 778 O O . LEU A 1 102 ? 11.058 17.020 -57.709 1.00 84.56 102 LEU A O 1
ATOM 782 N N . VAL A 1 103 ? 13.206 17.504 -57.238 1.00 83.19 103 VAL A N 1
ATOM 783 C CA . VAL A 1 103 ? 13.293 16.708 -56.007 1.00 83.19 103 VAL A CA 1
ATOM 784 C C . VAL A 1 103 ? 13.546 17.603 -54.806 1.00 83.19 10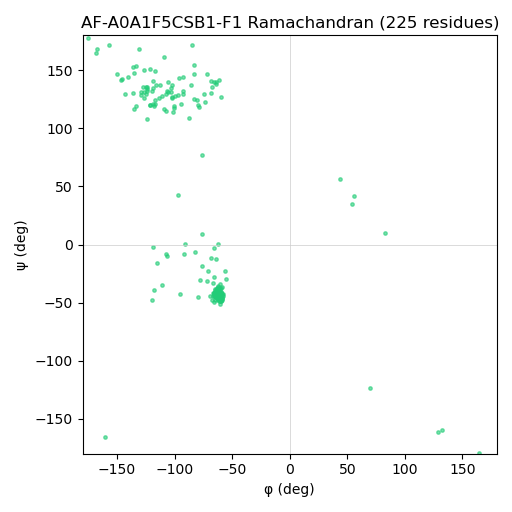3 VAL A C 1
ATOM 786 O O . VAL A 1 103 ? 14.336 18.542 -54.858 1.00 83.19 103 VAL A O 1
ATOM 789 N N . THR A 1 104 ? 12.891 17.282 -53.696 1.00 82.19 104 THR A N 1
ATOM 790 C CA . THR A 1 104 ? 13.223 17.806 -52.370 1.00 82.19 104 THR A CA 1
ATOM 791 C C . THR A 1 104 ? 13.534 16.612 -51.477 1.00 82.19 104 THR A C 1
ATOM 793 O O . THR A 1 104 ? 12.693 15.726 -51.334 1.00 82.19 104 THR A O 1
ATOM 796 N N . ALA A 1 105 ? 14.746 16.553 -50.927 1.00 80.50 105 ALA A N 1
ATOM 797 C CA . ALA A 1 105 ? 15.178 15.464 -50.055 1.00 80.50 105 ALA A CA 1
ATOM 798 C C . ALA A 1 105 ? 15.003 15.851 -48.579 1.00 80.50 105 ALA A C 1
ATOM 800 O O . ALA A 1 105 ? 15.211 17.006 -48.205 1.00 80.50 105 ALA A O 1
ATOM 801 N N . GLN A 1 106 ? 14.614 14.881 -47.750 1.00 82.12 106 GLN A N 1
ATOM 802 C CA . GLN A 1 106 ? 14.620 15.003 -46.295 1.00 82.12 106 GLN A CA 1
ATOM 803 C C . GLN A 1 106 ? 15.653 14.033 -45.729 1.00 82.12 106 GLN A C 1
ATOM 805 O O . GLN A 1 106 ? 15.589 12.832 -45.993 1.00 82.12 106 GLN A O 1
ATOM 810 N N . ASP A 1 107 ? 16.568 14.563 -44.926 1.00 82.69 107 ASP A N 1
ATOM 811 C CA . ASP A 1 107 ? 17.694 13.800 -44.399 1.00 82.69 107 ASP A CA 1
ATOM 812 C C . ASP A 1 107 ? 17.318 12.994 -43.148 1.00 82.69 107 ASP A C 1
ATOM 814 O O . ASP A 1 107 ? 16.414 13.360 -42.388 1.00 82.69 107 ASP A O 1
ATOM 818 N N . CYS A 1 108 ? 18.054 11.908 -42.901 1.00 78.56 108 CYS A N 1
ATOM 819 C CA . CYS A 1 108 ? 17.931 11.096 -41.693 1.00 78.56 108 CYS A CA 1
ATOM 820 C C . CYS A 1 108 ? 19.177 11.253 -40.812 1.00 78.56 108 CYS A C 1
ATOM 822 O O . CYS A 1 108 ? 20.296 11.047 -41.275 1.00 78.56 108 CYS A O 1
ATOM 824 N N . SER A 1 109 ? 18.999 11.576 -39.530 1.00 79.62 109 SER A N 1
ATOM 825 C CA . SER A 1 109 ? 20.104 11.674 -38.565 1.00 79.62 109 SER A CA 1
ATOM 826 C C . SER A 1 109 ? 20.197 10.414 -37.709 1.00 79.62 109 SER A C 1
ATOM 828 O O . SER A 1 109 ? 19.224 10.025 -37.062 1.00 79.62 109 SER A O 1
ATOM 830 N N . VAL A 1 110 ? 21.386 9.815 -37.649 1.00 74.50 110 VAL A N 1
ATOM 831 C CA . VAL A 1 110 ? 21.690 8.610 -36.869 1.00 74.50 110 VAL A CA 1
ATOM 832 C C . VAL A 1 110 ? 22.760 8.927 -35.822 1.00 74.50 110 VAL A C 1
ATOM 834 O O . VAL A 1 110 ? 23.770 9.573 -36.107 1.00 74.50 110 VAL A O 1
ATOM 837 N N . ARG A 1 111 ? 22.548 8.464 -34.585 1.00 78.75 111 ARG A N 1
ATOM 838 C CA . ARG A 1 111 ? 23.482 8.634 -33.461 1.00 78.75 111 ARG A CA 1
ATOM 839 C C . ARG A 1 111 ? 23.897 7.278 -32.900 1.00 78.75 111 ARG A C 1
ATOM 841 O O . ARG A 1 111 ? 23.052 6.532 -32.415 1.00 78.75 111 ARG A O 1
ATOM 848 N N . ILE A 1 112 ? 25.199 6.990 -32.930 1.00 78.06 112 ILE A N 1
ATOM 849 C CA . ILE A 1 112 ? 25.796 5.733 -32.451 1.00 78.06 112 ILE A CA 1
ATOM 850 C C . ILE A 1 112 ? 26.591 6.011 -31.166 1.00 78.06 112 ILE A C 1
ATOM 852 O O . ILE A 1 112 ? 27.564 6.772 -31.182 1.00 78.06 112 ILE A O 1
ATOM 856 N N . LEU A 1 113 ? 26.161 5.406 -30.051 1.00 66.81 113 LEU A N 1
ATOM 857 C CA . LEU A 1 113 ? 26.665 5.643 -28.686 1.00 66.81 113 LEU A CA 1
ATOM 858 C C . LEU A 1 113 ? 27.481 4.468 -28.124 1.00 66.81 113 LEU A C 1
ATOM 860 O O . LEU A 1 113 ? 27.359 3.340 -28.600 1.00 66.81 113 LEU A O 1
ATOM 864 N N . LYS A 1 114 ? 28.288 4.714 -27.074 1.00 61.16 114 LYS A N 1
ATOM 865 C CA . LYS A 1 114 ? 28.973 3.646 -26.321 1.00 61.16 114 LYS A CA 1
ATOM 866 C C . LYS A 1 114 ? 28.052 3.045 -25.263 1.00 61.16 114 LYS A C 1
ATOM 868 O O . LYS A 1 114 ? 27.336 3.765 -24.577 1.00 61.16 114 LYS A O 1
ATOM 873 N N . LEU A 1 115 ? 28.209 1.744 -25.007 1.00 56.41 115 LEU A N 1
ATOM 874 C CA . LEU A 1 115 ? 27.573 1.052 -23.876 1.00 56.41 115 LEU A CA 1
ATOM 875 C C . LEU A 1 115 ? 27.894 1.715 -22.513 1.00 56.41 115 LEU A C 1
ATOM 877 O O . LEU A 1 115 ? 27.069 1.706 -21.607 1.00 56.41 115 LEU A O 1
ATOM 881 N N . GLY A 1 116 ? 29.068 2.348 -22.383 1.00 60.34 116 GLY A N 1
ATOM 882 C CA . GLY A 1 116 ? 29.475 3.086 -21.179 1.00 60.34 116 GLY A CA 1
ATOM 883 C C . GLY A 1 116 ? 28.633 4.331 -20.878 1.00 60.34 116 GLY A C 1
ATOM 884 O O . GLY A 1 116 ? 28.450 4.655 -19.709 1.00 60.34 116 GLY A O 1
ATOM 885 N N . ASP A 1 117 ? 28.043 4.968 -21.894 1.00 61.31 117 ASP A N 1
ATOM 886 C CA . ASP A 1 117 ? 27.140 6.111 -21.695 1.00 61.31 117 ASP A CA 1
ATOM 887 C C . ASP A 1 117 ? 25.802 5.658 -21.077 1.00 61.31 117 ASP A C 1
ATOM 889 O O . ASP A 1 117 ? 25.126 6.433 -20.407 1.00 61.31 117 ASP A O 1
ATOM 893 N N . TYR A 1 118 ? 25.453 4.375 -21.234 1.00 60.94 118 TYR A N 1
ATOM 894 C CA . TYR A 1 118 ? 24.310 3.725 -20.584 1.00 60.94 118 TYR A CA 1
ATOM 895 C C . TYR A 1 118 ? 24.594 3.371 -19.115 1.00 60.94 118 TYR A C 1
ATOM 897 O O . TYR A 1 118 ? 23.687 3.400 -18.285 1.00 60.94 118 TYR A O 1
ATOM 905 N N . SER A 1 119 ? 25.854 3.075 -18.774 1.00 66.69 119 SER A N 1
ATOM 906 C CA . SER A 1 119 ? 26.259 2.603 -17.441 1.00 66.69 119 SER A CA 1
ATOM 907 C C . SER A 1 119 ? 25.941 3.598 -16.324 1.00 66.69 119 SER A C 1
ATOM 909 O O . SER A 1 119 ? 25.609 3.181 -15.218 1.00 66.69 119 SER A O 1
ATOM 911 N N . TYR A 1 120 ? 26.028 4.901 -16.598 1.00 72.25 120 TYR A N 1
ATOM 912 C CA . TYR A 1 120 ? 25.717 5.937 -15.612 1.00 72.25 120 TYR A CA 1
ATOM 913 C C . TYR A 1 120 ? 24.216 5.992 -15.296 1.00 72.25 120 TYR A C 1
ATOM 915 O O . TYR A 1 120 ? 23.824 6.032 -14.131 1.00 72.25 120 TYR A O 1
ATOM 923 N N . PHE A 1 121 ? 23.369 5.923 -16.326 1.00 76.06 121 PHE A N 1
ATOM 924 C CA . PHE A 1 121 ? 21.916 5.904 -16.149 1.00 76.06 121 PHE A CA 1
ATOM 925 C C . PHE A 1 121 ? 21.445 4.633 -15.445 1.00 76.06 121 PHE A C 1
ATOM 927 O O . PHE A 1 121 ? 20.617 4.716 -14.543 1.00 76.06 121 PHE A O 1
ATOM 934 N N . VAL A 1 122 ? 22.007 3.477 -15.807 1.00 84.19 122 VAL A N 1
ATOM 935 C CA . VAL A 1 122 ? 21.693 2.200 -15.150 1.00 84.19 122 VAL A CA 1
ATOM 936 C C . VAL A 1 122 ? 22.023 2.265 -13.659 1.00 84.19 122 VAL A C 1
ATOM 938 O O . VAL A 1 122 ? 21.172 1.928 -12.845 1.00 84.19 122 VAL A O 1
ATOM 941 N N . HIS A 1 123 ? 23.191 2.796 -13.288 1.00 85.94 123 HIS A N 1
ATOM 942 C CA . HIS A 1 123 ? 23.582 2.900 -11.881 1.00 85.94 123 HIS A CA 1
ATOM 943 C C . HIS A 1 123 ? 22.658 3.818 -11.061 1.00 85.94 123 HIS A C 1
ATOM 945 O O . HIS A 1 123 ? 22.319 3.507 -9.919 1.00 85.94 123 HIS A O 1
ATOM 951 N N . ILE A 1 124 ? 22.208 4.937 -11.644 1.00 89.19 124 ILE A N 1
ATOM 952 C CA . ILE A 1 124 ? 21.236 5.827 -10.992 1.00 89.19 124 ILE A CA 1
ATOM 953 C C . ILE A 1 124 ? 19.906 5.104 -10.776 1.00 89.19 124 ILE A C 1
ATOM 955 O O . ILE A 1 124 ? 19.347 5.173 -9.682 1.00 89.19 124 ILE A O 1
ATOM 959 N N . VAL A 1 125 ? 19.411 4.402 -11.796 1.00 91.50 125 VAL A N 1
ATOM 960 C CA . VAL A 1 125 ? 18.144 3.665 -11.713 1.00 91.50 125 VAL A CA 1
ATOM 961 C C . VAL A 1 125 ? 18.232 2.542 -10.680 1.00 91.50 125 VAL A C 1
ATOM 963 O O . VAL A 1 125 ? 17.322 2.393 -9.870 1.00 91.50 125 VAL A O 1
ATOM 966 N N . GLU A 1 126 ? 19.337 1.796 -10.640 1.00 93.38 126 GLU A N 1
ATOM 967 C CA . GLU A 1 126 ? 19.582 0.765 -9.624 1.00 93.38 126 GLU A CA 1
ATOM 968 C C . GLU A 1 126 ? 19.611 1.354 -8.208 1.00 93.38 126 GLU A C 1
ATOM 970 O O . GLU A 1 126 ? 18.991 0.812 -7.294 1.00 93.38 126 GLU A O 1
ATOM 975 N N . SER A 1 127 ? 20.287 2.491 -8.015 1.00 94.50 127 SER A N 1
ATOM 976 C CA . SER A 1 127 ? 20.316 3.176 -6.720 1.00 94.50 127 SER A CA 1
ATOM 977 C C . SER A 1 127 ? 18.926 3.652 -6.292 1.00 94.50 127 SER A C 1
ATOM 979 O O . SER A 1 127 ? 18.551 3.468 -5.134 1.00 94.50 127 SER A O 1
ATOM 981 N N . GLN A 1 128 ? 18.142 4.217 -7.212 1.00 96.00 128 GLN A N 1
ATOM 982 C CA . GLN A 1 128 ? 16.768 4.642 -6.939 1.00 96.00 128 GLN A CA 1
ATOM 983 C C . GLN A 1 128 ? 15.861 3.460 -6.595 1.00 96.00 128 GLN A C 1
ATOM 985 O O . GLN A 1 128 ? 15.073 3.556 -5.656 1.00 96.00 128 GLN A O 1
ATOM 990 N N . LEU A 1 129 ? 15.997 2.340 -7.310 1.00 96.69 129 LEU A N 1
ATOM 991 C CA . LEU A 1 129 ? 15.238 1.122 -7.038 1.00 96.69 129 LEU A CA 1
ATOM 992 C C . LEU A 1 129 ? 15.564 0.562 -5.650 1.00 96.69 129 LEU A C 1
ATOM 994 O O . LEU A 1 129 ? 14.654 0.212 -4.904 1.00 96.69 129 LEU A O 1
ATOM 998 N N . ASN A 1 130 ? 16.845 0.534 -5.279 1.00 97.00 130 ASN A N 1
ATOM 999 C CA . ASN A 1 130 ? 17.268 0.095 -3.950 1.00 97.00 130 ASN A CA 1
ATOM 1000 C C . ASN A 1 130 ? 16.707 0.996 -2.845 1.00 97.00 130 ASN A C 1
ATOM 1002 O O . ASN A 1 130 ? 16.212 0.488 -1.841 1.00 97.00 130 ASN A O 1
ATOM 1006 N N . ASN A 1 131 ? 16.729 2.318 -3.035 1.00 96.94 131 ASN A N 1
ATOM 1007 C CA . ASN A 1 131 ? 16.132 3.245 -2.071 1.00 96.94 131 ASN A CA 1
ATOM 1008 C C . ASN A 1 131 ? 14.621 3.008 -1.938 1.00 96.94 131 ASN A C 1
ATOM 1010 O O . ASN A 1 131 ? 14.114 2.900 -0.827 1.00 96.94 131 ASN A O 1
ATOM 1014 N N . LEU A 1 132 ? 13.919 2.825 -3.060 1.00 97.44 132 LEU A N 1
ATOM 1015 C CA . LEU A 1 132 ? 12.486 2.538 -3.051 1.00 97.44 132 LEU A CA 1
ATOM 1016 C C . LEU A 1 132 ? 12.163 1.206 -2.352 1.00 97.44 132 LEU A C 1
ATOM 1018 O O . LEU A 1 132 ? 11.169 1.109 -1.637 1.00 97.44 132 LEU A O 1
ATOM 1022 N N . GLN A 1 133 ? 13.010 0.188 -2.518 1.00 97.75 133 GLN A N 1
ATOM 1023 C CA . GLN A 1 133 ? 12.885 -1.098 -1.826 1.00 97.75 133 GLN A CA 1
ATOM 1024 C C . GLN A 1 133 ? 13.016 -0.935 -0.301 1.00 97.75 133 GLN A C 1
ATOM 1026 O O . GLN A 1 133 ? 12.275 -1.564 0.462 1.00 97.75 133 GLN A O 1
ATOM 1031 N N . VAL A 1 134 ? 13.951 -0.091 0.149 1.00 97.69 134 VAL A N 1
ATOM 1032 C CA . VAL A 1 134 ? 14.141 0.229 1.573 1.00 97.69 134 VAL A CA 1
ATOM 1033 C C . VAL A 1 134 ? 12.921 0.963 2.122 1.00 97.69 134 VAL A C 1
ATOM 1035 O O . VAL A 1 134 ? 12.379 0.544 3.146 1.00 97.69 134 VAL A O 1
ATOM 1038 N N . ASP A 1 135 ? 12.442 1.990 1.418 1.00 97.81 135 ASP A N 1
ATOM 1039 C CA . ASP A 1 135 ? 11.258 2.759 1.815 1.00 97.81 135 ASP A CA 1
ATOM 1040 C C . ASP A 1 135 ? 10.010 1.872 1.896 1.00 97.81 135 ASP A C 1
ATOM 1042 O O . ASP A 1 135 ? 9.258 1.935 2.870 1.00 97.81 135 ASP A O 1
ATOM 1046 N N . TYR A 1 136 ? 9.823 0.982 0.917 1.00 98.06 136 TYR A N 1
ATOM 1047 C CA . TYR A 1 136 ? 8.737 0.003 0.918 1.00 98.06 136 TYR A CA 1
ATOM 1048 C C . TYR A 1 136 ? 8.796 -0.911 2.148 1.00 98.06 136 TYR A C 1
ATOM 1050 O O . TYR A 1 136 ? 7.794 -1.104 2.831 1.00 98.06 136 TYR A O 1
ATOM 1058 N N . THR A 1 137 ? 9.978 -1.441 2.469 1.00 98.12 137 THR A N 1
ATOM 1059 C CA . THR A 1 137 ? 10.164 -2.342 3.620 1.00 98.12 137 THR A CA 1
ATOM 1060 C C . THR A 1 137 ? 9.894 -1.627 4.948 1.00 98.12 137 THR A C 1
ATOM 1062 O O . THR A 1 137 ? 9.302 -2.199 5.869 1.00 98.12 137 THR A O 1
ATOM 1065 N N . ALA A 1 138 ? 10.301 -0.359 5.053 1.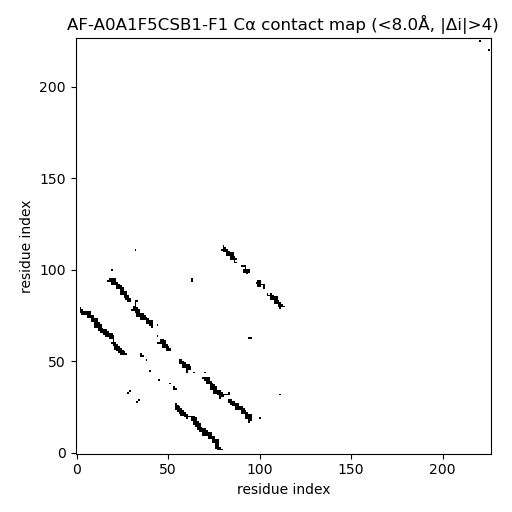00 98.06 138 ALA A N 1
ATOM 1066 C CA . ALA A 1 138 ? 10.019 0.468 6.219 1.00 98.06 138 ALA A CA 1
ATOM 1067 C C . ALA A 1 138 ? 8.513 0.739 6.371 1.00 98.06 138 ALA A C 1
ATOM 1069 O O . ALA A 1 138 ? 7.984 0.638 7.480 1.00 98.06 138 ALA A O 1
ATOM 1070 N N . LEU A 1 139 ? 7.820 1.035 5.269 1.00 98.31 139 LEU A N 1
ATOM 1071 C CA . LEU A 1 139 ? 6.376 1.262 5.263 1.00 98.31 139 LEU A CA 1
ATOM 1072 C C . LEU A 1 139 ? 5.594 -0.004 5.639 1.00 98.31 139 LEU A C 1
ATOM 1074 O O . LEU A 1 139 ? 4.688 0.068 6.466 1.00 98.31 139 LEU A O 1
ATOM 1078 N N . ASP A 1 140 ? 5.975 -1.160 5.095 1.00 98.25 140 ASP A N 1
ATOM 1079 C CA . ASP A 1 140 ? 5.370 -2.456 5.429 1.00 98.25 140 ASP A CA 1
ATOM 1080 C C . ASP A 1 140 ? 5.514 -2.774 6.928 1.00 98.25 140 ASP A C 1
ATOM 1082 O O . ASP A 1 140 ? 4.556 -3.149 7.605 1.00 98.25 140 ASP A O 1
ATOM 1086 N N . SER A 1 141 ? 6.693 -2.501 7.494 1.00 98.19 141 SER A N 1
ATOM 1087 C CA . SER A 1 141 ? 6.938 -2.663 8.932 1.00 98.19 141 SER A CA 1
ATOM 1088 C C . SER A 1 141 ? 6.056 -1.742 9.788 1.00 98.19 141 SER A C 1
ATOM 1090 O O . SER A 1 141 ? 5.535 -2.168 10.821 1.00 98.19 141 SER A O 1
ATOM 1092 N N . GLN A 1 142 ? 5.862 -0.485 9.369 1.00 98.38 142 GLN A N 1
ATOM 1093 C CA . GLN A 1 142 ? 4.967 0.453 10.058 1.00 98.38 142 GLN A CA 1
ATOM 1094 C C . GLN A 1 142 ? 3.505 0.010 9.975 1.00 98.38 142 GLN A C 1
ATOM 1096 O O . GLN A 1 142 ? 2.794 0.067 10.978 1.00 98.38 142 GLN A O 1
ATOM 1101 N N . TYR A 1 143 ? 3.071 -0.466 8.807 1.00 98.44 143 TYR A N 1
ATOM 1102 C CA . TYR A 1 143 ? 1.722 -0.983 8.608 1.00 98.44 143 TYR A CA 1
ATOM 1103 C C . TYR A 1 143 ? 1.433 -2.171 9.532 1.00 98.44 143 TYR A C 1
ATOM 1105 O O . TYR A 1 143 ? 0.435 -2.160 10.253 1.00 98.44 143 TYR A O 1
ATOM 1113 N N . ASN A 1 144 ? 2.342 -3.148 9.586 1.00 98.31 144 ASN A N 1
ATOM 1114 C CA . ASN A 1 144 ? 2.194 -4.323 10.446 1.00 98.31 144 ASN A CA 1
ATOM 1115 C C . ASN A 1 144 ? 2.096 -3.941 11.928 1.00 98.31 144 ASN A C 1
ATOM 1117 O O . ASN A 1 144 ? 1.240 -4.456 12.647 1.00 98.31 144 ASN A O 1
ATOM 1121 N N . ARG A 1 145 ? 2.921 -2.987 12.377 1.00 98.44 145 ARG A N 1
ATOM 1122 C CA . ARG A 1 145 ? 2.842 -2.464 13.745 1.00 98.44 145 ARG A CA 1
ATOM 1123 C C . ARG A 1 145 ? 1.490 -1.805 14.025 1.00 98.44 145 ARG A C 1
ATOM 1125 O O . ARG A 1 145 ? 0.889 -2.075 15.058 1.00 98.44 145 ARG A O 1
ATOM 1132 N N . MET A 1 146 ? 1.004 -0.969 13.112 1.00 98.06 146 MET A N 1
ATOM 1133 C CA . MET A 1 146 ? -0.273 -0.277 13.292 1.00 98.06 146 MET A CA 1
ATOM 1134 C C . MET A 1 146 ? -1.461 -1.251 13.287 1.00 98.06 146 MET A C 1
ATOM 1136 O O . MET A 1 146 ? -2.418 -1.053 14.031 1.00 98.06 146 MET A O 1
ATOM 1140 N N . SER A 1 147 ? -1.380 -2.336 12.510 1.00 98.38 147 SER A N 1
ATOM 1141 C CA . SER A 1 147 ? -2.371 -3.418 12.534 1.00 98.38 147 SER A CA 1
ATOM 1142 C C . SER A 1 147 ? -2.425 -4.111 13.899 1.00 98.38 147 SER A C 1
ATOM 1144 O O . SER A 1 147 ? -3.509 -4.338 14.425 1.00 98.38 147 SER A O 1
ATOM 1146 N N . GLN A 1 148 ? -1.268 -4.395 14.504 1.00 98.44 148 GLN A N 1
ATOM 1147 C CA . GLN A 1 148 ? -1.200 -4.989 15.845 1.00 98.44 148 GLN A CA 1
ATOM 1148 C C . GLN A 1 148 ? -1.736 -4.042 16.926 1.00 98.44 148 GLN A C 1
ATOM 1150 O O . GLN A 1 148 ? -2.473 -4.469 17.811 1.00 98.44 148 GLN A O 1
ATOM 1155 N N . GLU A 1 149 ? -1.400 -2.750 16.847 1.00 98.56 149 GLU A N 1
ATOM 1156 C CA . GLU A 1 149 ? -1.926 -1.731 17.767 1.00 98.56 149 GLU A CA 1
ATOM 1157 C C . GLU A 1 149 ? -3.458 -1.608 17.656 1.00 98.56 149 GLU A C 1
ATOM 1159 O O . GLU A 1 149 ? -4.142 -1.438 18.665 1.00 98.56 149 GLU A O 1
ATOM 1164 N N . TYR A 1 150 ? -4.014 -1.747 16.448 1.00 98.50 150 TYR A N 1
ATOM 1165 C CA . TYR A 1 150 ? -5.461 -1.763 16.231 1.00 98.50 150 TYR A CA 1
ATOM 1166 C C . TYR A 1 150 ? -6.138 -3.001 16.840 1.00 98.50 150 TYR A C 1
ATOM 1168 O O . TYR A 1 150 ? -7.172 -2.868 17.494 1.00 98.50 150 TYR A O 1
ATOM 1176 N N . GLU A 1 151 ? -5.558 -4.191 16.665 1.00 98.56 151 GLU A N 1
ATOM 1177 C CA . GLU A 1 151 ? -6.076 -5.427 17.269 1.00 98.56 151 GLU A CA 1
ATOM 1178 C C . GLU A 1 151 ? -6.087 -5.355 18.803 1.00 98.56 151 GLU A C 1
ATOM 1180 O O . GLU A 1 151 ? -7.081 -5.723 19.431 1.00 98.56 151 GLU A O 1
ATOM 1185 N N . ASP A 1 152 ? -5.022 -4.825 19.411 1.00 98.56 152 ASP A N 1
ATOM 1186 C CA . ASP A 1 152 ? -4.964 -4.631 20.864 1.00 98.56 152 ASP A CA 1
ATOM 1187 C C . ASP A 1 152 ? -6.029 -3.634 21.345 1.00 98.56 152 ASP A C 1
ATOM 1189 O O . ASP A 1 152 ? -6.737 -3.889 22.322 1.00 98.56 152 ASP A O 1
ATOM 1193 N N . LEU A 1 153 ? -6.221 -2.529 20.618 1.00 98.50 153 LEU A N 1
ATOM 1194 C CA . LEU A 1 153 ? -7.256 -1.549 20.944 1.00 98.50 153 LEU A CA 1
ATOM 1195 C C . LEU A 1 153 ? -8.668 -2.147 20.850 1.00 98.50 153 LEU A C 1
ATOM 1197 O O . LEU A 1 153 ? -9.516 -1.846 21.694 1.00 98.50 153 LEU A O 1
ATOM 1201 N N . GLN A 1 154 ? -8.918 -3.013 19.866 1.00 98.62 154 GLN A N 1
ATOM 1202 C CA . GLN A 1 154 ? -10.192 -3.718 19.733 1.00 98.62 154 GLN A CA 1
ATOM 1203 C C . GLN A 1 154 ? -10.453 -4.622 20.947 1.00 98.62 154 GLN A C 1
ATOM 1205 O O . GLN A 1 154 ? -11.533 -4.569 21.532 1.00 98.62 154 GLN A O 1
ATOM 1210 N N . LEU A 1 155 ? -9.444 -5.375 21.399 1.00 98.50 155 LEU A N 1
ATOM 1211 C CA . LEU A 1 155 ? -9.556 -6.202 22.606 1.00 98.50 155 LEU A CA 1
ATOM 1212 C C . LEU A 1 155 ? -9.806 -5.362 23.865 1.00 98.50 155 LEU A C 1
ATOM 1214 O O . LEU A 1 155 ? -10.590 -5.751 24.733 1.00 98.50 155 LEU A O 1
ATOM 1218 N N . GLN A 1 156 ? -9.157 -4.203 23.995 1.00 98.62 156 GLN A N 1
ATOM 1219 C CA . GLN A 1 156 ? -9.405 -3.288 25.114 1.00 98.62 156 GLN A CA 1
ATOM 1220 C C . GLN A 1 156 ? -10.843 -2.748 25.100 1.00 98.62 156 GLN A C 1
ATOM 1222 O O . GLN A 1 156 ? -11.477 -2.663 26.155 1.00 98.62 156 GLN A O 1
ATOM 1227 N N . TYR A 1 157 ? -11.369 -2.417 23.919 1.00 98.56 157 TYR A N 1
ATOM 1228 C CA . TYR A 1 157 ? -12.746 -1.956 23.748 1.00 98.56 157 TYR A CA 1
ATOM 1229 C C . TYR A 1 157 ? -13.773 -3.031 24.130 1.00 98.56 157 TYR A C 1
ATOM 1231 O O . TYR A 1 157 ? -14.724 -2.743 24.864 1.00 98.56 157 TYR A O 1
ATOM 1239 N N . ASP A 1 158 ? -13.561 -4.271 23.693 1.00 98.56 158 ASP A N 1
ATOM 1240 C CA . ASP A 1 158 ? -14.452 -5.390 24.011 1.00 98.56 158 ASP A CA 1
ATOM 1241 C C . ASP A 1 158 ? -14.472 -5.646 25.529 1.00 98.56 158 ASP A C 1
ATOM 1243 O O . ASP A 1 158 ? -15.537 -5.711 26.147 1.00 98.56 158 ASP A O 1
ATOM 1247 N N . ASN A 1 159 ? -13.297 -5.648 26.170 1.00 98.50 159 ASN A N 1
ATOM 1248 C CA . ASN A 1 159 ? -13.190 -5.765 27.626 1.00 98.50 159 ASN A CA 1
ATOM 1249 C C . ASN A 1 159 ? -13.915 -4.626 28.364 1.00 98.50 159 ASN A C 1
ATOM 1251 O O . ASN A 1 159 ? -14.590 -4.860 29.369 1.00 98.50 159 ASN A O 1
ATOM 1255 N N . LEU A 1 160 ? -13.784 -3.382 27.892 1.00 98.56 160 LEU A N 1
ATOM 1256 C CA . LEU A 1 160 ? -14.471 -2.234 28.489 1.00 98.56 160 LEU A CA 1
ATOM 1257 C C . LEU A 1 160 ? -15.996 -2.363 28.374 1.00 98.56 160 LEU A C 1
ATOM 1259 O O . LEU A 1 160 ? -16.716 -2.036 29.321 1.00 98.56 160 LEU A O 1
ATOM 1263 N N . THR A 1 161 ? -16.478 -2.876 27.244 1.00 98.56 161 THR A N 1
ATOM 1264 C CA . THR A 1 161 ? -17.899 -3.160 27.012 1.00 98.56 161 THR A CA 1
ATOM 1265 C C . THR A 1 161 ? -18.426 -4.199 28.003 1.00 98.56 161 THR A C 1
ATOM 1267 O O . THR A 1 161 ? -19.464 -3.987 28.638 1.00 98.56 161 THR A O 1
ATOM 1270 N N . ASP A 1 162 ? -17.669 -5.270 28.244 1.00 98.50 162 ASP A N 1
ATOM 1271 C CA . ASP A 1 162 ? -18.020 -6.281 29.245 1.00 98.50 162 ASP A CA 1
ATOM 1272 C C . ASP A 1 162 ? -18.050 -5.705 30.668 1.00 98.50 162 ASP A C 1
ATOM 1274 O O . ASP A 1 162 ? -18.977 -5.975 31.445 1.00 98.50 162 ASP A O 1
ATOM 1278 N N . TYR A 1 163 ? -17.072 -4.865 31.026 1.00 98.56 163 TYR A N 1
ATOM 1279 C CA . TYR A 1 163 ? -17.071 -4.172 32.317 1.00 98.56 163 TYR A CA 1
ATOM 1280 C C . TYR A 1 163 ? -18.291 -3.270 32.486 1.00 98.56 163 TYR A C 1
ATOM 1282 O O . TYR A 1 163 ? -18.907 -3.274 33.556 1.00 98.56 163 TYR A O 1
ATOM 1290 N N . TYR A 1 164 ? -18.668 -2.538 31.439 1.00 98.62 164 TYR A N 1
ATOM 1291 C CA . TYR A 1 164 ? -19.861 -1.703 31.445 1.00 98.62 164 TYR A CA 1
ATOM 1292 C C . TYR A 1 164 ? -21.128 -2.532 31.699 1.00 98.62 164 TYR A C 1
ATOM 1294 O O . TYR A 1 164 ? -21.913 -2.195 32.587 1.00 98.62 164 TYR A O 1
ATOM 1302 N N . HIS A 1 165 ? -21.307 -3.658 31.001 1.00 98.56 165 HIS A N 1
ATOM 1303 C CA . HIS A 1 165 ? -22.470 -4.529 31.202 1.00 98.56 165 HIS A CA 1
ATOM 1304 C C . HIS A 1 165 ? -22.550 -5.104 32.620 1.00 98.56 165 HIS A C 1
ATOM 1306 O O . HIS A 1 165 ? -23.634 -5.156 33.218 1.00 98.56 165 HIS A O 1
ATOM 1312 N N . ARG A 1 166 ? -21.405 -5.495 33.191 1.00 98.50 166 ARG A N 1
ATOM 1313 C CA . ARG A 1 166 ? -21.325 -5.960 34.583 1.00 98.50 166 ARG A CA 1
ATOM 1314 C C . ARG A 1 166 ? -21.689 -4.853 35.565 1.00 98.50 166 ARG A C 1
ATOM 1316 O O . ARG A 1 166 ? -22.478 -5.094 36.474 1.00 98.50 166 ARG A O 1
ATOM 1323 N N . LEU A 1 167 ? -21.160 -3.646 35.369 1.00 98.50 167 LEU A N 1
ATOM 1324 C CA . LEU A 1 167 ? -21.462 -2.499 36.223 1.00 98.50 167 LEU A CA 1
ATOM 1325 C C . LEU A 1 167 ? -22.948 -2.130 36.165 1.00 98.50 167 LEU A C 1
ATOM 1327 O O . LEU A 1 167 ? -23.566 -1.933 37.208 1.00 98.50 167 LEU A O 1
ATOM 1331 N N . ASN A 1 168 ? -23.531 -2.103 34.966 1.00 98.56 168 ASN A N 1
ATOM 1332 C CA . ASN A 1 168 ? -24.952 -1.827 34.769 1.00 98.56 168 ASN A CA 1
ATOM 1333 C C . ASN A 1 168 ? -25.839 -2.874 35.467 1.00 98.56 168 ASN A C 1
ATOM 1335 O O . ASN A 1 168 ? -26.835 -2.537 36.099 1.00 98.56 168 ASN A O 1
ATOM 1339 N N . SER A 1 169 ? -25.443 -4.148 35.417 1.00 98.50 169 SER A N 1
ATOM 1340 C CA . SER A 1 169 ? -26.150 -5.221 36.127 1.00 98.50 169 SER A CA 1
ATOM 1341 C C . SER A 1 169 ? -26.085 -5.043 37.648 1.00 98.50 169 SER A C 1
ATOM 1343 O O . SER A 1 169 ? -27.110 -5.156 38.320 1.00 98.50 169 SER A O 1
ATOM 1345 N N . SER A 1 170 ? -24.909 -4.710 38.191 1.00 98.56 170 SER A N 1
ATOM 1346 C CA . SER A 1 170 ? -24.742 -4.411 39.620 1.00 98.56 170 SER A CA 1
ATOM 1347 C C . SER A 1 170 ? -25.554 -3.191 40.057 1.00 98.56 170 SER A C 1
ATOM 1349 O O . SER A 1 170 ? -26.137 -3.199 41.139 1.00 98.56 170 SER A O 1
ATOM 1351 N N . TYR A 1 171 ? -25.620 -2.153 39.218 1.00 98.62 171 TYR A N 1
ATOM 1352 C CA . TYR A 1 171 ? -26.436 -0.969 39.478 1.00 98.62 171 TYR A CA 1
ATOM 1353 C C . TYR A 1 171 ? -27.922 -1.328 39.594 1.00 98.62 171 TYR A C 1
ATOM 1355 O O . TYR A 1 171 ? -28.547 -0.995 40.597 1.00 98.62 171 TYR A O 1
ATOM 1363 N N . ASN A 1 172 ? -28.460 -2.096 38.642 1.00 98.50 172 ASN A N 1
ATOM 1364 C CA . ASN A 1 172 ? -29.862 -2.527 38.673 1.00 98.50 172 ASN A CA 1
ATOM 1365 C C . ASN A 1 172 ? -30.182 -3.387 39.911 1.00 98.50 172 ASN A C 1
ATOM 1367 O O . ASN A 1 172 ? -31.252 -3.267 40.506 1.00 98.50 172 ASN A O 1
ATOM 1371 N N . GLN A 1 173 ? -29.251 -4.251 40.332 1.00 98.50 173 GLN A N 1
ATOM 1372 C CA . GLN A 1 173 ? -29.406 -5.033 41.565 1.00 98.50 173 GLN A CA 1
ATOM 1373 C C . GLN A 1 173 ? -29.436 -4.141 42.811 1.00 98.50 173 GLN A C 1
ATOM 1375 O O . GLN A 1 173 ? -30.242 -4.366 43.720 1.00 98.50 173 GLN A O 1
ATOM 1380 N N . LEU A 1 174 ? -28.573 -3.123 42.855 1.00 98.50 174 LEU A N 1
ATOM 1381 C CA . LEU A 1 174 ? -28.540 -2.163 43.952 1.00 98.50 174 LEU A CA 1
ATOM 1382 C C . LEU A 1 174 ? -29.828 -1.335 44.005 1.00 98.50 174 LEU A C 1
ATOM 1384 O O . LEU A 1 174 ? -30.385 -1.164 45.085 1.00 98.50 174 LEU A O 1
ATOM 1388 N N . GLU A 1 175 ? -30.327 -0.878 42.857 1.00 98.56 175 GLU A N 1
ATOM 1389 C CA . GLU A 1 175 ? -31.599 -0.158 42.744 1.00 98.56 175 GLU A CA 1
ATOM 1390 C C . GLU A 1 175 ? -32.772 -1.011 43.250 1.00 98.56 175 GLU A C 1
ATOM 1392 O O . GLU A 1 175 ? -33.552 -0.561 44.090 1.00 98.56 175 GLU A O 1
ATOM 1397 N N . SER A 1 176 ? -32.843 -2.284 42.846 1.00 98.38 176 SER A N 1
ATOM 1398 C CA . SER A 1 176 ? -33.862 -3.212 43.350 1.00 98.38 176 SER A CA 1
ATOM 1399 C C . SER A 1 176 ? -33.752 -3.441 44.860 1.00 98.38 176 SER A C 1
ATOM 1401 O O . SER A 1 176 ? -34.772 -3.540 45.542 1.00 98.38 176 SER A O 1
ATOM 1403 N N . THR A 1 177 ? -32.530 -3.529 45.393 1.00 98.56 177 THR A N 1
ATOM 1404 C CA . THR A 1 177 ? -32.299 -3.686 46.837 1.00 98.56 177 THR A CA 1
ATOM 1405 C C . THR A 1 177 ? -32.752 -2.441 47.593 1.00 98.56 177 THR A C 1
ATOM 1407 O O . THR A 1 177 ? -33.425 -2.549 48.616 1.00 98.56 177 THR A O 1
ATOM 1410 N N . TYR A 1 178 ? -32.417 -1.258 47.075 1.00 98.56 178 TYR A N 1
ATOM 1411 C CA . TYR A 1 178 ? -32.844 0.016 47.639 1.00 98.56 178 TYR A CA 1
ATOM 1412 C C . TYR A 1 178 ? -34.370 0.123 47.686 1.00 98.56 178 TYR A C 1
ATOM 1414 O O . TYR A 1 178 ? -34.913 0.466 48.734 1.00 98.56 178 TYR A O 1
ATOM 1422 N N . GLN A 1 179 ? -35.060 -0.238 46.599 1.00 98.56 179 GLN A N 1
ATOM 1423 C CA . GLN A 1 179 ? -36.521 -0.227 46.565 1.00 98.56 179 GLN A CA 1
ATOM 1424 C C . GLN A 1 179 ? -37.119 -1.170 47.618 1.00 98.56 179 GLN A C 1
ATOM 1426 O O . GLN A 1 179 ? -38.004 -0.766 48.363 1.00 98.56 179 GLN A O 1
ATOM 1431 N N . GLY A 1 180 ? -36.578 -2.385 47.763 1.00 98.50 180 GLY A N 1
ATOM 1432 C CA . GLY A 1 180 ? -37.038 -3.323 48.794 1.00 98.50 180 GLY A CA 1
ATOM 1433 C C . GLY A 1 180 ? -36.842 -2.804 50.225 1.00 98.50 180 GLY A C 1
ATOM 1434 O O . GLY A 1 180 ? -37.711 -2.981 51.082 1.00 98.50 180 GLY A O 1
ATOM 1435 N N . VAL A 1 181 ? -35.725 -2.117 50.491 1.00 98.44 181 VAL A N 1
ATOM 1436 C CA . VAL A 1 181 ? -35.484 -1.453 51.784 1.00 98.44 181 VAL A CA 1
ATOM 1437 C C . VAL A 1 181 ? -36.457 -0.293 51.999 1.00 98.44 181 VAL A C 1
ATOM 1439 O O . VAL A 1 181 ? -36.976 -0.134 53.102 1.00 98.44 181 VAL A O 1
ATOM 1442 N N . TYR A 1 182 ? -36.721 0.503 50.963 1.00 98.44 182 TYR A N 1
ATOM 1443 C CA . TYR A 1 182 ? -37.666 1.617 51.017 1.00 98.44 182 TYR A CA 1
ATOM 1444 C C . TYR A 1 182 ? -39.094 1.142 51.319 1.00 98.44 182 TYR A C 1
ATOM 1446 O O . TYR A 1 182 ? -39.761 1.702 52.188 1.00 98.44 182 TYR A O 1
ATOM 1454 N N . ASP A 1 183 ? -39.534 0.066 50.668 1.00 98.50 183 ASP A N 1
ATOM 1455 C CA . ASP A 1 183 ? -40.848 -0.532 50.905 1.00 98.50 183 ASP A CA 1
ATOM 1456 C C . ASP A 1 183 ? -40.960 -1.069 52.342 1.00 98.50 183 ASP A C 1
ATOM 1458 O O . ASP A 1 183 ? -41.917 -0.748 53.047 1.00 98.50 183 ASP A O 1
ATOM 1462 N N . SER A 1 184 ? -39.930 -1.781 52.820 1.00 98.50 184 SER A N 1
ATOM 1463 C CA . SER A 1 184 ? -39.865 -2.283 54.205 1.00 98.50 184 SER A CA 1
ATOM 1464 C C . SER A 1 184 ? -39.901 -1.150 55.237 1.00 98.50 184 SER A C 1
ATOM 1466 O O . SER A 1 184 ? -40.525 -1.269 56.290 1.00 98.50 184 SER A O 1
ATOM 1468 N N . TYR A 1 185 ? -39.231 -0.029 54.951 1.00 98.44 185 TYR A N 1
ATOM 1469 C CA . TYR A 1 185 ? -39.263 1.155 55.808 1.00 98.44 185 TYR A CA 1
ATOM 1470 C C . TYR A 1 185 ? -40.675 1.749 55.904 1.00 98.44 185 TYR A C 1
ATOM 1472 O O . TYR A 1 185 ? -41.126 2.073 57.004 1.00 98.44 185 TYR A O 1
ATOM 1480 N N . ASN A 1 186 ? -41.381 1.864 54.775 1.00 98.38 186 ASN A N 1
ATOM 1481 C CA . ASN A 1 186 ? -42.749 2.384 54.747 1.00 98.38 186 ASN A CA 1
ATOM 1482 C C . ASN A 1 186 ? -43.728 1.465 55.492 1.00 98.38 186 ASN A C 1
ATOM 1484 O O . ASN A 1 186 ? -44.604 1.960 56.201 1.00 98.38 186 ASN A O 1
ATOM 1488 N N . GLU A 1 187 ? -43.566 0.145 55.368 1.00 98.44 187 GLU A N 1
ATOM 1489 C CA . GLU A 1 187 ? -44.349 -0.837 56.128 1.00 98.44 187 GLU A CA 1
ATOM 1490 C C . GLU A 1 187 ? -44.128 -0.663 57.636 1.00 98.44 187 GLU A C 1
ATOM 1492 O O . GLU A 1 187 ? -45.084 -0.444 58.381 1.00 98.44 187 GLU A O 1
ATOM 1497 N N . LEU A 1 188 ? -42.864 -0.612 58.075 1.00 98.44 188 LEU A N 1
ATOM 1498 C CA . LEU A 1 188 ? -42.515 -0.409 59.483 1.00 98.44 188 LEU A CA 1
ATOM 1499 C C . LEU A 1 188 ? -43.060 0.921 60.033 1.00 98.44 188 LEU A C 1
ATOM 1501 O O . LEU A 1 188 ? -43.484 1.006 61.188 1.00 98.44 188 LEU A O 1
ATOM 1505 N N . GLN A 1 189 ? -43.054 1.977 59.214 1.00 98.31 189 GLN A N 1
ATOM 1506 C CA . GLN A 1 189 ? -43.633 3.269 59.576 1.00 98.31 189 GLN A CA 1
ATOM 1507 C C . GLN A 1 189 ? -45.156 3.173 59.765 1.00 98.31 189 GLN A C 1
ATOM 1509 O O . GLN A 1 189 ? -45.691 3.760 60.711 1.00 98.31 189 GLN A O 1
ATOM 1514 N N . GLY A 1 190 ? -45.846 2.426 58.899 1.00 98.25 190 GLY A N 1
ATOM 1515 C CA . GLY A 1 190 ? -47.280 2.154 59.012 1.00 98.25 190 GLY A CA 1
ATOM 1516 C C . GLY A 1 190 ? -47.638 1.344 60.261 1.00 98.25 190 GLY A C 1
ATOM 1517 O O . GLY A 1 190 ? -48.566 1.710 60.992 1.00 98.25 190 GLY A O 1
ATOM 1518 N N . ASP A 1 191 ? -46.866 0.298 60.553 1.00 98.38 191 ASP A N 1
ATOM 1519 C CA . ASP A 1 191 ? -47.024 -0.517 61.761 1.00 98.38 191 ASP A CA 1
ATOM 1520 C C . ASP A 1 191 ? -46.833 0.320 63.027 1.00 98.38 191 ASP A C 1
ATOM 1522 O O . ASP A 1 191 ? -47.646 0.263 63.953 1.00 98.38 191 ASP A O 1
ATOM 1526 N N . ASN A 1 192 ? -45.801 1.169 63.053 1.00 98.12 192 ASN A N 1
ATOM 1527 C CA . ASN A 1 192 ? -45.531 2.033 64.196 1.00 98.12 192 ASN A CA 1
ATOM 1528 C C . ASN A 1 192 ? -46.662 3.055 64.424 1.00 98.12 192 ASN A C 1
ATOM 1530 O O . ASN A 1 192 ? -47.106 3.245 65.555 1.00 98.12 192 ASN A O 1
ATOM 1534 N N . ALA A 1 193 ? -47.203 3.654 63.357 1.00 98.12 193 ALA A N 1
ATOM 1535 C CA . ALA A 1 193 ? -48.361 4.549 63.456 1.00 98.12 193 ALA A CA 1
ATOM 1536 C C . ALA A 1 193 ? -49.618 3.828 63.985 1.00 98.12 193 ALA A C 1
ATOM 1538 O O . ALA A 1 193 ? -50.411 4.405 64.738 1.00 98.12 193 ALA A O 1
ATOM 1539 N N . THR A 1 194 ? -49.797 2.558 63.615 1.00 98.25 194 THR A N 1
ATOM 1540 C CA . THR A 1 194 ? -50.890 1.714 64.117 1.00 98.25 194 THR A CA 1
ATO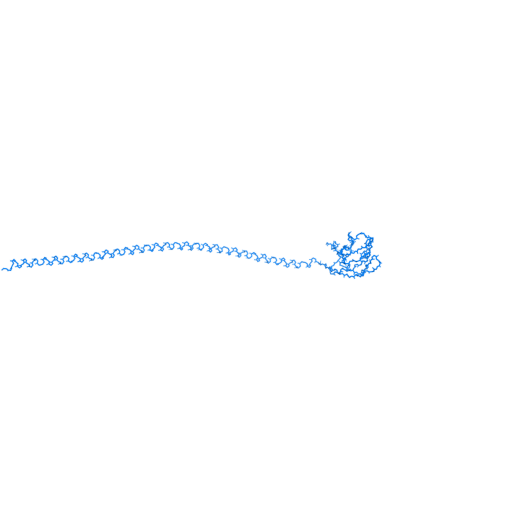M 1541 C C . THR A 1 194 ? -50.717 1.423 65.608 1.00 98.25 194 THR A C 1
ATOM 1543 O O . THR A 1 194 ? -51.645 1.662 66.384 1.00 98.25 194 THR A O 1
ATOM 1546 N N . LEU A 1 195 ? -49.518 1.015 66.034 1.00 98.06 195 LEU A N 1
ATOM 1547 C CA . LEU A 1 195 ? -49.184 0.779 67.443 1.00 98.06 195 LEU A CA 1
ATOM 1548 C C . LEU A 1 195 ? -49.378 2.033 68.308 1.00 98.06 195 LEU A C 1
ATOM 1550 O O . LEU A 1 195 ? -49.939 1.955 69.403 1.00 98.06 195 LEU A O 1
ATOM 1554 N N . GLU A 1 196 ? -48.969 3.208 67.823 1.00 98.06 196 GLU A N 1
ATOM 1555 C CA . GLU A 1 196 ? -49.188 4.481 68.523 1.00 98.06 196 GLU A CA 1
ATOM 1556 C C . GLU A 1 196 ? -50.679 4.769 68.747 1.00 98.06 196 GLU A C 1
ATOM 1558 O O . GLU A 1 196 ? -51.081 5.231 69.825 1.00 98.06 196 GLU A O 1
ATOM 1563 N N . LYS A 1 197 ? -51.517 4.473 67.746 1.00 98.00 197 LYS A N 1
ATOM 1564 C CA . LYS A 1 197 ? -52.972 4.614 67.850 1.00 98.00 197 LYS A CA 1
ATOM 1565 C C . LYS A 1 197 ? -53.553 3.644 68.880 1.00 98.00 197 LYS A C 1
ATOM 1567 O O . LYS A 1 197 ? -54.285 4.085 69.765 1.00 98.00 197 LYS A O 1
ATOM 1572 N N . GLU A 1 198 ? -53.196 2.364 68.814 1.00 97.75 198 GLU A N 1
ATOM 1573 C CA . GLU A 1 198 ? -53.667 1.345 69.763 1.00 97.75 198 GLU A CA 1
ATOM 1574 C C . GLU A 1 198 ? -53.271 1.668 71.210 1.00 97.75 198 GLU A C 1
ATOM 1576 O O . GLU A 1 198 ? -54.081 1.537 72.135 1.00 97.75 198 GLU A O 1
ATOM 1581 N N . LEU A 1 199 ? -52.047 2.160 71.422 1.00 97.69 199 LEU A N 1
ATOM 1582 C CA . LEU A 1 199 ? -51.564 2.577 72.737 1.00 97.69 199 LEU A CA 1
ATOM 1583 C C . LEU A 1 199 ? -52.358 3.775 73.275 1.00 97.69 199 LEU A C 1
ATOM 1585 O O . LEU A 1 199 ? -52.722 3.809 74.456 1.00 97.69 199 LEU A O 1
ATOM 1589 N N . LYS A 1 200 ? -52.673 4.751 72.414 1.00 97.56 200 LYS A N 1
ATOM 1590 C CA . LYS A 1 200 ? -53.513 5.902 72.772 1.00 97.56 200 LYS A CA 1
ATOM 1591 C C . LYS A 1 200 ? -54.936 5.474 73.133 1.00 97.56 200 LYS A C 1
ATOM 1593 O O . LYS A 1 200 ? -55.462 5.947 74.143 1.00 97.56 200 LYS A O 1
ATOM 1598 N N . ASP A 1 201 ? -55.535 4.584 72.349 1.00 97.38 201 ASP A N 1
ATOM 1599 C CA . ASP A 1 201 ? -56.889 4.076 72.584 1.00 97.38 201 ASP A CA 1
ATOM 1600 C C . ASP A 1 201 ? -56.953 3.273 73.892 1.00 97.38 201 ASP A C 1
ATOM 1602 O O . ASP A 1 201 ? -57.820 3.525 74.735 1.00 97.38 201 ASP A O 1
ATOM 1606 N N . THR A 1 202 ? -55.962 2.411 74.137 1.00 97.62 202 THR A N 1
ATOM 1607 C CA . THR A 1 202 ? -55.818 1.651 75.390 1.00 97.62 202 THR A CA 1
ATOM 1608 C C . THR A 1 202 ? -55.664 2.573 76.599 1.00 97.62 202 THR A C 1
ATOM 1610 O O . THR A 1 202 ? -56.328 2.385 77.622 1.00 97.62 202 THR A O 1
ATOM 1613 N N . ARG A 1 203 ? -54.832 3.620 76.492 1.00 97.44 203 ARG A N 1
ATOM 1614 C CA . ARG A 1 203 ? -54.659 4.620 77.557 1.00 97.44 203 ARG A CA 1
ATOM 1615 C C . ARG A 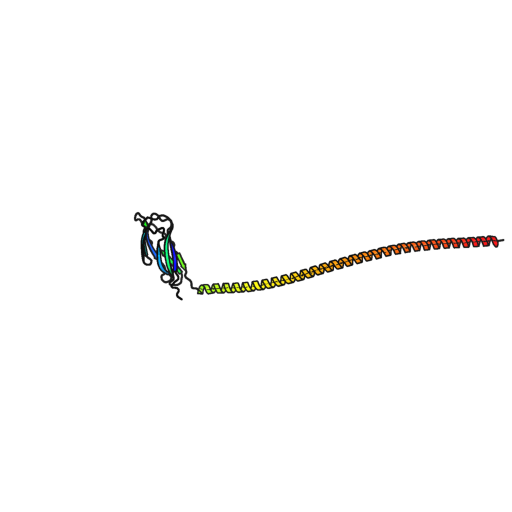1 203 ? -55.963 5.355 77.854 1.00 97.44 203 ARG A C 1
ATOM 1617 O O . ARG A 1 203 ? -56.299 5.550 79.019 1.00 97.44 203 ARG A O 1
ATOM 1624 N N . ASN A 1 204 ? -56.697 5.761 76.820 1.00 96.75 204 ASN A N 1
ATOM 1625 C CA . ASN A 1 204 ? -57.978 6.444 76.983 1.00 96.75 204 ASN A CA 1
ATOM 1626 C C . ASN A 1 204 ? -59.014 5.534 77.655 1.00 96.75 204 ASN A C 1
ATOM 1628 O O . ASN A 1 204 ? -59.695 5.974 78.579 1.00 96.75 204 ASN A O 1
ATOM 1632 N N . PHE A 1 205 ? -59.090 4.264 77.249 1.00 97.31 205 PHE A N 1
ATOM 1633 C CA . PHE A 1 205 ? -59.960 3.276 77.886 1.00 97.31 205 PHE A CA 1
ATOM 1634 C C . PHE A 1 205 ? -59.627 3.096 79.374 1.00 97.31 205 PHE A C 1
ATOM 1636 O O . PHE A 1 205 ? -60.521 3.176 80.216 1.00 97.31 205 PHE A O 1
ATOM 1643 N N . LEU A 1 206 ? -58.343 2.936 79.715 1.00 97.06 206 LEU A N 1
ATOM 1644 C CA . LEU A 1 206 ? -57.875 2.852 81.104 1.00 97.06 206 LEU A CA 1
ATOM 1645 C C . LEU A 1 206 ? -58.243 4.095 81.921 1.00 97.06 206 LEU A C 1
ATOM 1647 O O . LEU A 1 206 ? -58.734 3.961 83.040 1.00 97.06 206 LEU A O 1
ATOM 1651 N N . LEU A 1 207 ? -58.047 5.299 81.373 1.00 96.12 207 LEU A N 1
ATOM 1652 C CA . LEU A 1 207 ? -58.419 6.548 82.047 1.00 96.12 207 LEU A CA 1
ATOM 1653 C C . LEU A 1 207 ? -59.923 6.611 82.342 1.00 96.12 207 LEU A C 1
ATOM 1655 O O . LEU A 1 207 ? -60.310 6.967 83.455 1.00 96.12 207 LEU A O 1
ATOM 1659 N N . VAL A 1 208 ? -60.765 6.225 81.379 1.00 97.00 208 VAL A N 1
ATOM 1660 C CA . VAL A 1 208 ? -62.224 6.154 81.565 1.00 97.00 208 VAL A CA 1
ATOM 1661 C C . VAL A 1 208 ? -62.593 5.101 82.612 1.00 97.00 208 VAL A C 1
ATOM 1663 O O . VAL A 1 208 ? -63.411 5.379 83.488 1.00 97.00 208 VAL A O 1
ATOM 1666 N N . ALA A 1 209 ? -61.970 3.920 82.572 1.00 96.56 209 ALA A N 1
ATOM 1667 C CA . ALA A 1 209 ? -62.211 2.854 83.541 1.00 96.56 209 ALA A CA 1
ATOM 1668 C C . ALA A 1 209 ? -61.836 3.282 84.971 1.00 96.56 209 ALA A C 1
ATOM 1670 O O . ALA A 1 209 ? -62.640 3.120 85.889 1.00 96.56 209 ALA A O 1
ATOM 1671 N N . VAL A 1 210 ? -60.659 3.894 85.164 1.00 96.94 210 VAL A N 1
ATOM 1672 C CA . VAL A 1 210 ? -60.227 4.412 86.473 1.00 96.94 210 VAL A CA 1
ATOM 1673 C C . VAL A 1 210 ? -61.159 5.523 86.954 1.00 96.94 210 VAL A C 1
ATOM 1675 O O . VAL A 1 210 ? -61.587 5.486 88.106 1.00 96.94 210 VAL A O 1
ATOM 1678 N N . ALA A 1 211 ? -61.531 6.476 86.092 1.00 96.06 211 ALA A N 1
ATOM 1679 C CA . ALA A 1 211 ? -62.489 7.522 86.450 1.00 96.06 211 ALA A CA 1
ATOM 1680 C C . ALA A 1 211 ? -63.840 6.929 86.889 1.00 96.06 211 ALA A C 1
ATOM 1682 O O . ALA A 1 211 ? -64.392 7.345 87.907 1.00 96.06 211 ALA A O 1
ATOM 1683 N N . GLY A 1 212 ? -64.338 5.911 86.178 1.00 95.88 212 GLY A N 1
ATOM 1684 C CA . GLY A 1 212 ? -65.558 5.186 86.540 1.00 95.88 212 GLY A CA 1
ATOM 1685 C C . GLY A 1 212 ? -65.464 4.487 87.901 1.00 95.88 212 GLY A C 1
ATOM 1686 O O . GLY A 1 212 ? -66.380 4.610 88.715 1.00 95.88 212 GLY A O 1
ATOM 1687 N N . ILE A 1 213 ? -64.343 3.814 88.185 1.00 96.38 213 ILE A N 1
ATOM 1688 C CA . ILE A 1 213 ? -64.081 3.185 89.491 1.00 96.38 213 ILE A CA 1
ATOM 1689 C C . ILE A 1 213 ? -64.061 4.240 90.604 1.00 96.38 213 ILE A C 1
ATOM 1691 O O . ILE A 1 213 ? -64.709 4.059 91.633 1.00 96.38 213 ILE A O 1
ATOM 1695 N N . VAL A 1 214 ? -63.365 5.362 90.399 1.00 96.25 214 VAL A N 1
ATOM 1696 C CA . VAL A 1 214 ? -63.305 6.463 91.375 1.00 96.25 214 VAL A CA 1
ATOM 1697 C C . VAL A 1 214 ? -64.699 7.027 91.655 1.00 96.25 214 VAL A C 1
ATOM 1699 O O . VAL A 1 214 ? -65.061 7.205 92.817 1.00 96.25 214 VAL A O 1
ATOM 1702 N N . VAL A 1 215 ? -65.513 7.257 90.620 1.00 96.19 215 VAL A N 1
ATOM 1703 C CA . VAL A 1 215 ? -66.902 7.718 90.781 1.00 96.19 215 VAL A CA 1
ATOM 1704 C C . VAL A 1 215 ? -67.732 6.704 91.572 1.00 96.19 215 VAL A C 1
ATOM 1706 O O . VAL A 1 215 ? -68.426 7.103 92.507 1.00 96.19 215 VAL A O 1
ATOM 1709 N N . MET A 1 216 ? -67.629 5.404 91.270 1.00 95.25 216 MET A N 1
ATOM 1710 C CA . MET A 1 216 ? -68.309 4.361 92.052 1.00 95.25 216 MET A CA 1
ATOM 1711 C C . MET A 1 216 ? -67.896 4.379 93.526 1.00 95.25 216 MET A C 1
ATOM 1713 O O . MET A 1 216 ? -68.762 4.299 94.395 1.00 95.25 216 MET A O 1
ATOM 1717 N N . LEU A 1 217 ? -66.600 4.517 93.819 1.00 95.06 217 LEU A N 1
ATOM 1718 C CA . LEU A 1 217 ? -66.095 4.597 95.193 1.00 95.06 217 LEU A CA 1
ATOM 1719 C C . LEU A 1 217 ? -66.644 5.825 95.933 1.00 95.06 217 LEU A C 1
ATOM 1721 O O . LEU A 1 217 ? -67.043 5.709 97.092 1.00 95.06 217 LEU A O 1
ATOM 1725 N N . ILE A 1 218 ? -66.715 6.985 95.269 1.00 94.25 218 ILE A N 1
ATOM 1726 C CA . ILE A 1 218 ? -67.309 8.206 95.838 1.00 94.25 218 ILE A CA 1
ATOM 1727 C C . ILE A 1 218 ? -68.791 7.986 96.157 1.00 94.25 218 ILE A C 1
ATOM 1729 O O . ILE A 1 218 ? -69.228 8.303 97.265 1.00 94.25 218 ILE A O 1
ATOM 1733 N N . VAL A 1 219 ? -69.560 7.433 95.211 1.00 94.00 219 VAL A N 1
ATOM 1734 C CA . VAL A 1 219 ? -70.988 7.134 95.405 1.00 94.00 219 VAL A CA 1
ATOM 1735 C C . VAL A 1 219 ? -71.172 6.164 96.572 1.00 94.00 219 VAL A C 1
ATOM 1737 O O . VAL A 1 219 ? -71.947 6.450 97.480 1.00 94.00 219 VAL A O 1
ATOM 1740 N N . PHE A 1 220 ? -70.404 5.072 96.601 1.00 93.62 220 PHE A N 1
ATOM 1741 C CA . PHE A 1 220 ? -70.436 4.077 97.673 1.00 93.62 220 PHE A CA 1
ATOM 1742 C C . PHE A 1 220 ? -70.129 4.682 99.051 1.00 93.62 220 PHE A C 1
ATOM 1744 O O . PHE A 1 220 ? -70.811 4.378 100.036 1.00 93.62 220 PHE A O 1
ATOM 1751 N N . TYR A 1 221 ? -69.130 5.566 99.133 1.00 93.19 221 TYR A N 1
ATOM 1752 C CA . TYR A 1 221 ? -68.796 6.271 100.369 1.00 93.19 221 TYR A CA 1
ATOM 1753 C C . TYR A 1 221 ? -69.954 7.162 100.838 1.00 93.19 221 TYR A C 1
ATOM 1755 O O . TYR A 1 221 ? -70.352 7.098 102.003 1.00 93.19 221 TYR A O 1
ATOM 1763 N N . GLN A 1 222 ? -70.537 7.953 99.929 1.00 91.31 222 GLN A N 1
ATOM 1764 C CA . GLN A 1 222 ? -71.664 8.833 100.243 1.00 91.31 222 GLN A CA 1
ATOM 1765 C C . GLN A 1 222 ? -72.899 8.056 100.712 1.00 91.31 222 GLN A C 1
ATOM 1767 O O . GLN A 1 222 ? -73.541 8.479 101.670 1.00 91.31 222 GLN A O 1
ATOM 1772 N N . THR A 1 223 ? -73.224 6.924 100.083 1.00 91.12 223 THR A N 1
ATOM 1773 C CA . THR A 1 223 ? -74.403 6.125 100.455 1.00 91.12 223 THR A CA 1
ATOM 1774 C C . THR A 1 223 ? -74.238 5.390 101.783 1.00 91.12 223 THR A C 1
ATOM 1776 O O . THR A 1 223 ? -75.226 5.170 102.481 1.00 91.12 223 THR A O 1
ATOM 1779 N N . THR A 1 224 ? -73.010 4.997 102.133 1.00 90.69 224 THR A N 1
ATOM 1780 C CA . THR A 1 224 ? -72.748 4.114 103.283 1.00 90.69 224 THR A CA 1
ATOM 1781 C C . THR A 1 224 ? -72.383 4.881 104.553 1.00 90.69 224 THR A C 1
ATOM 1783 O O . THR A 1 224 ? -72.880 4.545 105.624 1.00 90.69 224 THR A O 1
ATOM 1786 N N . PHE A 1 225 ? -71.537 5.912 104.450 1.00 83.38 225 PHE A N 1
ATOM 1787 C CA . PHE A 1 225 ? -70.928 6.576 105.613 1.00 83.38 225 PHE A CA 1
ATOM 1788 C C . PHE A 1 225 ? -71.492 7.968 105.922 1.00 83.38 225 PHE A C 1
ATOM 1790 O O . PHE A 1 225 ? -71.185 8.524 106.970 1.00 83.38 225 PHE A O 1
ATOM 1797 N N . ARG A 1 226 ? -72.310 8.554 105.039 1.00 73.62 226 ARG A N 1
ATOM 1798 C CA . ARG A 1 226 ? -72.882 9.902 105.215 1.00 73.62 226 ARG A CA 1
ATOM 1799 C C . ARG A 1 226 ? -74.308 9.870 105.795 1.00 73.62 226 ARG A C 1
ATOM 1801 O O . ARG A 1 226 ? -75.178 10.588 105.304 1.00 73.62 226 ARG A O 1
ATOM 1808 N N . LYS A 1 227 ? -74.540 9.017 106.798 1.00 54.16 227 LYS A N 1
ATOM 1809 C CA . LYS A 1 227 ? -75.757 9.002 107.628 1.00 54.16 227 LYS A CA 1
ATOM 1810 C C . LYS A 1 227 ? -75.473 9.602 108.994 1.00 54.16 227 LYS A C 1
ATOM 1812 O O . LYS A 1 227 ? -74.444 9.210 109.582 1.00 54.16 227 LYS A O 1
#

Secondary structure (DSSP, 8-state):
--STT-EEEEEEEEEEEEEEEEEEEEEE--TTTEEEEEEEE-TTT-SEEEEEETTEEEEEEEEEEEEEEEEEEEEEEE-S-EEEEEEESS-EEEETTSPEEP-----EEEEE--HHHHHHHHHHHHHHHHHHHHHHHHHHHHHHHHHHHHHHHHHHHHHHHHHHHHHHHHHHHHHHHHHHHHHHHHHHHHHHHHHHHHHHHHHHHHHHHHHHHHHHHHHHHHHHH--

Radius of gyration: 62.34 Å; Cα contacts (8 Å, |Δi|>4): 265; chains: 1; bounding box: 110×27×179 Å

Solvent-accessible surface area (backbone atoms only — not comparable to full-atom values): 12546 Å² total; per-residue (Å²): 135,79,69,76,76,50,65,51,78,49,73,45,68,46,73,76,39,70,40,35,19,35,40,39,43,29,60,41,61,47,71,70,29,36,41,71,75,47,74,47,67,29,81,93,61,56,57,49,59,69,58,67,64,81,55,39,36,44,40,38,37,73,56,61,43,66,45,67,48,66,54,27,43,34,36,31,34,36,68,41,69,47,76,39,50,48,35,76,47,84,65,46,37,26,24,74,86,73,46,78,51,91,81,85,86,83,69,46,81,49,76,45,82,60,75,69,74,49,51,61,58,50,51,52,52,52,52,50,51,52,51,50,52,51,54,49,52,53,49,52,53,51,50,56,50,52,52,52,55,48,55,52,51,50,54,53,50,53,53,51,52,53,52,49,56,52,50,52,50,52,49,55,52,49,52,54,50,51,51,55,51,52,52,51,51,54,51,52,52,51,52,50,56,49,51,54,50,53,52,51,53,51,50,50,51,50,53,52,52,51,51,52,52,53,51,51,51,51,52,52,47,53,76,70,68,72,119